Protein AF-A0A0F9F5F7-F1 (afdb_monomer_lite)

Sequence (313 aa):
MTELYKLFEKDSLSDLLALTNTAKRISGNKEILINFNQNSRIAFTDGSFIYLPRNTKDDIKSAQGLVAHESGHIGYGSFELSFTKLVKTISSKYKLPEFLVKKITNVVEDVRINMLNNIKFPGFYRNLRELTRKMLPELKLIMKKTGDILIYLNLFMEEYKEFQKKPRFRTKSMSDQDWRAIEVTKTFLLKTLTPASSIIAIDQLSKVLKKYYVKKSIGRPPPKPSNSSQREFRELLKEVYFDSDEIDFHSDKTELLWINDSKDNLEVNDDLDIIEDPFYFEESDYQKSQDLNGRSQEPLINHFEDFSDPKEI

Foldseek 3Di:
DVVVVVVPDPPLVVLQVVLLVLLCVLQVDNQEHEAADDPDPDWEDPLRYTYHHNVCSVVSLLSLLSSQLRSLCNRVNQDPPPVQVLLVVLCVVLVHASVVLSLLLCLLLSLLSLLVCCVPPVSSSVSNVVVVVVCVVVLLVVQQVAVPCSSLLSCCLNCPPVSVDQFAEDPDGQDPVLVVLSVVLSVQCSVPSHSVSSSVSSNSCSNSCSVQAAEDADDDDPPDPPPPPPVVVVVVVVVPDDDDDDDDDDDDDDDDDDDDDDPDDDDDDPCSRYGYGHYDYHPVRVVVVCVPPVDDDDPDDDPDDPPDDPDDD

Secondary structure (DSSP, 8-state):
--STTTT----HHHHHHHHHHHHHHHH--TT-EEEEESS-SS-EE-SSEEEEEGGGTT-HHHHHHHHHHHHHHHHH---TTTHHHHHHHHHHHHT--HHHHHHHHHHHHHHHHHHHHHHH-HHHHHHHHHHHHHHHHHHHHHHHHH--HHHHHHHHHTT-GGG-SPPEESS-B--HHHHHHHHHHHHHHHHH--HHHHHHHHHHHHHHHTTTPEEP--PPPPPPPPTTSHHHHHHHTTSS-----------------------------S-TTEEPPPEE--HHHHHHHHHHHSS----S-------------

Radius of gyration: 24.18 Å; chains: 1; bounding box: 73×53×60 Å

Organism: NCBI:txid412755

Structure (mmCIF, N/CA/C/O backbone):
data_AF-A0A0F9F5F7-F1
#
_entry.id   AF-A0A0F9F5F7-F1
#
loop_
_atom_site.group_PDB
_atom_site.id
_atom_site.type_symbol
_atom_site.label_atom_id
_atom_site.label_alt_id
_atom_site.label_comp_id
_atom_site.label_asym_id
_atom_site.label_entity_id
_atom_site.label_seq_id
_atom_site.pdbx_PDB_ins_code
_atom_site.Cartn_x
_atom_site.Cartn_y
_atom_site.Cartn_z
_atom_site.occupancy
_atom_site.B_iso_or_equiv
_atom_site.auth_seq_id
_atom_site.auth_comp_id
_atom_site.auth_asym_id
_atom_site.auth_atom_id
_atom_site.pdbx_PDB_model_num
ATOM 1 N N . MET A 1 1 ? 20.488 23.828 -33.451 1.00 43.12 1 MET A N 1
ATOM 2 C CA . MET A 1 1 ? 20.542 23.038 -32.194 1.00 43.12 1 MET A CA 1
ATOM 3 C C . MET A 1 1 ? 19.152 22.639 -31.677 1.00 43.12 1 MET A C 1
ATOM 5 O O . MET A 1 1 ? 19.039 21.642 -30.984 1.00 43.12 1 MET A O 1
ATOM 9 N N . THR A 1 2 ? 18.089 23.361 -32.044 1.00 50.41 2 THR A N 1
ATOM 10 C CA . THR A 1 2 ? 16.686 23.105 -31.657 1.00 50.41 2 THR A CA 1
ATOM 11 C C . THR A 1 2 ? 15.975 22.008 -32.466 1.00 50.41 2 THR A C 1
ATOM 13 O O . THR A 1 2 ? 14.973 21.477 -32.002 1.00 50.41 2 THR A O 1
ATOM 16 N N . GLU A 1 3 ? 16.484 21.623 -33.642 1.00 46.31 3 GLU A N 1
ATOM 17 C CA . GLU A 1 3 ? 15.863 20.584 -34.490 1.00 46.31 3 GLU A CA 1
ATOM 18 C C . GLU A 1 3 ? 16.208 19.145 -34.072 1.00 46.31 3 GLU A C 1
ATOM 20 O O . GLU A 1 3 ? 15.387 18.251 -34.241 1.00 46.31 3 GLU A O 1
ATOM 25 N N . LEU A 1 4 ? 17.355 18.918 -33.419 1.00 46.56 4 LEU A N 1
ATOM 26 C CA . LEU A 1 4 ? 17.728 17.603 -32.869 1.00 46.56 4 LEU A CA 1
ATOM 27 C C . LEU A 1 4 ? 16.799 17.147 -31.730 1.00 46.56 4 LEU A C 1
ATOM 29 O O . LEU A 1 4 ? 16.565 15.955 -31.572 1.00 46.56 4 LEU A O 1
ATOM 33 N N . TYR A 1 5 ? 16.216 18.085 -30.976 1.00 47.38 5 TYR A N 1
ATOM 34 C CA . TYR A 1 5 ? 15.225 17.785 -29.935 1.00 47.38 5 TYR A CA 1
ATOM 35 C C . TYR A 1 5 ? 13.837 17.455 -30.502 1.00 47.38 5 TYR A C 1
ATOM 37 O O . TYR A 1 5 ? 13.067 16.768 -29.839 1.00 47.38 5 TYR A O 1
ATOM 45 N N . LYS A 1 6 ? 13.522 17.900 -31.728 1.00 43.09 6 LYS A N 1
ATOM 46 C CA . LYS A 1 6 ? 12.267 17.554 -32.417 1.00 43.09 6 LYS A CA 1
ATOM 47 C C . LYS A 1 6 ? 12.280 16.147 -33.025 1.00 43.09 6 LYS A C 1
ATOM 49 O O . LYS A 1 6 ? 11.214 15.617 -33.287 1.00 43.09 6 LYS A O 1
ATOM 54 N N . LEU A 1 7 ? 13.454 15.534 -33.208 1.00 45.38 7 LEU A N 1
ATOM 55 C CA . LEU A 1 7 ? 13.584 14.126 -33.621 1.00 45.38 7 LEU A CA 1
ATOM 56 C C . LEU A 1 7 ? 13.210 13.136 -32.504 1.00 45.38 7 LEU A C 1
ATOM 58 O O . LEU A 1 7 ? 12.945 11.973 -32.784 1.00 45.38 7 LEU A O 1
ATOM 62 N N . PHE A 1 8 ? 13.167 13.596 -31.252 1.00 47.28 8 PHE A N 1
ATOM 63 C CA . PHE A 1 8 ? 12.680 12.847 -30.092 1.00 47.28 8 PHE A CA 1
ATOM 64 C C . PHE A 1 8 ? 11.164 13.048 -29.921 1.00 47.28 8 PHE A C 1
ATOM 66 O O . PHE A 1 8 ? 10.680 13.408 -28.845 1.00 47.28 8 PHE A O 1
ATOM 73 N N . GLU A 1 9 ? 10.385 12.854 -30.987 1.00 48.62 9 GLU A N 1
ATOM 74 C CA . GLU A 1 9 ? 8.952 12.630 -30.793 1.00 48.62 9 GLU A CA 1
ATOM 75 C C . GLU A 1 9 ? 8.790 11.398 -29.893 1.00 48.62 9 GLU A C 1
ATOM 77 O O . GLU A 1 9 ? 9.447 10.376 -30.101 1.00 48.62 9 GLU A O 1
ATOM 82 N N . LYS A 1 10 ? 7.974 11.522 -28.838 1.00 53.56 10 LYS A N 1
ATOM 83 C CA . LYS A 1 10 ? 7.664 10.409 -27.935 1.00 53.56 10 LYS A CA 1
ATOM 84 C C . LYS A 1 10 ? 7.011 9.303 -28.749 1.00 53.56 10 LYS A C 1
ATOM 86 O O . LYS A 1 10 ? 5.814 9.352 -29.030 1.00 53.56 10 LYS A O 1
ATOM 91 N N . ASP A 1 11 ? 7.799 8.308 -29.122 1.00 62.00 11 ASP A N 1
ATOM 92 C CA . ASP A 1 11 ? 7.264 7.104 -29.718 1.00 62.00 11 ASP A CA 1
ATOM 93 C C . ASP A 1 11 ? 6.541 6.308 -28.629 1.00 62.00 11 ASP A C 1
ATOM 95 O O . ASP A 1 11 ? 7.147 5.650 -27.780 1.00 62.00 11 ASP A O 1
ATOM 99 N N . SER A 1 12 ? 5.212 6.388 -28.665 1.00 66.75 12 SER A N 1
ATOM 100 C CA . SER A 1 12 ? 4.337 5.670 -27.741 1.00 66.75 12 SER A CA 1
ATOM 101 C C . SER A 1 12 ? 4.575 4.155 -27.734 1.00 66.75 12 SER A C 1
ATOM 103 O O . SER A 1 12 ? 4.288 3.508 -26.727 1.00 66.75 12 SER A O 1
ATOM 105 N N . LEU A 1 13 ? 5.124 3.587 -28.818 1.00 77.44 13 LEU A N 1
ATOM 106 C CA . LEU A 1 13 ? 5.497 2.178 -28.884 1.00 77.44 13 LEU A CA 1
ATOM 107 C C . LEU A 1 13 ? 6.781 1.906 -28.090 1.00 77.44 13 LEU A C 1
ATOM 109 O O . LEU A 1 13 ? 6.817 0.976 -27.286 1.00 77.44 13 LEU A O 1
ATOM 113 N N . SER A 1 14 ? 7.810 2.736 -28.268 1.00 81.44 14 SER A N 1
ATOM 114 C CA . SER A 1 14 ? 9.065 2.653 -27.512 1.00 81.44 14 SER A CA 1
ATOM 115 C C . SER A 1 14 ? 8.851 2.809 -26.001 1.00 81.44 14 SER A C 1
ATOM 117 O O . SER A 1 14 ? 9.390 2.022 -25.218 1.00 81.44 14 SER A O 1
ATOM 119 N N . ASP A 1 15 ? 8.008 3.757 -25.583 1.00 86.06 15 ASP A N 1
ATOM 120 C CA . ASP A 1 15 ? 7.641 3.946 -24.174 1.00 86.06 15 ASP A CA 1
ATOM 121 C C . ASP A 1 15 ? 6.873 2.735 -23.617 1.00 86.06 15 ASP A C 1
ATOM 123 O O . ASP A 1 15 ? 7.193 2.236 -22.534 1.00 86.06 15 ASP A O 1
ATOM 127 N N . LEU A 1 16 ? 5.912 2.190 -24.372 1.00 88.56 16 LEU A N 1
ATOM 128 C CA . LEU A 1 16 ? 5.176 0.984 -23.980 1.00 88.56 16 LEU A CA 1
ATOM 129 C C . LEU A 1 16 ? 6.098 -0.238 -23.841 1.00 88.56 16 LEU A C 1
ATOM 131 O O . LEU A 1 16 ? 5.961 -1.012 -22.889 1.00 88.56 16 LEU A O 1
ATOM 135 N N . LEU A 1 17 ? 7.065 -0.405 -24.747 1.00 89.19 17 LEU A N 1
ATOM 136 C CA . LEU A 1 17 ? 8.071 -1.468 -24.668 1.00 89.19 17 LEU A CA 1
ATOM 137 C C . LEU A 1 17 ? 8.976 -1.295 -23.444 1.00 89.19 17 LEU A C 1
ATOM 139 O O . LEU A 1 17 ? 9.253 -2.269 -22.741 1.00 89.19 17 LEU A O 1
ATOM 143 N N . ALA A 1 18 ? 9.408 -0.068 -23.144 1.00 91.50 18 ALA A N 1
ATOM 144 C CA . ALA A 1 18 ? 10.217 0.227 -21.964 1.00 91.50 18 ALA A CA 1
ATOM 145 C C . ALA A 1 18 ? 9.464 -0.071 -20.658 1.00 91.50 18 ALA A C 1
ATOM 147 O O . ALA A 1 18 ? 10.021 -0.689 -19.742 1.00 91.50 18 ALA A O 1
ATOM 148 N N . LEU A 1 19 ? 8.189 0.316 -20.581 1.00 94.44 19 LEU A N 1
ATOM 149 C CA . LEU A 1 19 ? 7.315 -0.018 -19.459 1.00 94.44 19 LEU A CA 1
ATOM 150 C C . LEU A 1 19 ? 7.135 -1.537 -19.332 1.00 94.44 19 LEU A C 1
ATOM 152 O O . LEU A 1 19 ? 7.318 -2.088 -18.250 1.00 94.44 19 LEU A O 1
ATOM 156 N N . THR A 1 20 ? 6.872 -2.233 -20.438 1.00 93.56 20 THR A N 1
ATOM 157 C CA . THR A 1 20 ? 6.667 -3.690 -20.451 1.00 93.56 20 THR A CA 1
ATOM 158 C C . THR A 1 20 ? 7.923 -4.431 -19.987 1.00 93.56 20 THR A C 1
ATOM 160 O O . THR A 1 20 ? 7.854 -5.330 -19.152 1.00 93.56 20 THR A O 1
ATOM 163 N N . ASN A 1 21 ? 9.102 -4.020 -20.456 1.00 93.75 21 ASN A N 1
ATOM 164 C CA . ASN A 1 21 ? 10.374 -4.598 -20.021 1.00 93.75 21 ASN A CA 1
ATOM 165 C C . ASN A 1 21 ? 10.654 -4.334 -18.536 1.00 93.75 21 ASN A C 1
ATOM 167 O O . ASN A 1 21 ? 11.188 -5.201 -17.841 1.00 93.75 21 ASN A O 1
ATOM 171 N N . THR A 1 22 ? 10.263 -3.159 -18.038 1.00 94.88 22 THR A N 1
ATOM 172 C CA . THR A 1 22 ? 10.329 -2.832 -16.609 1.00 94.88 22 THR A CA 1
ATOM 173 C C . THR A 1 22 ? 9.436 -3.778 -15.810 1.00 94.88 22 THR A C 1
ATOM 175 O O . THR A 1 22 ? 9.903 -4.372 -14.837 1.00 94.88 22 THR A O 1
ATOM 178 N N . ALA A 1 23 ? 8.202 -3.998 -16.270 1.00 95.56 23 ALA A N 1
ATOM 179 C CA . ALA A 1 23 ? 7.255 -4.882 -15.606 1.00 95.56 23 ALA A CA 1
ATOM 180 C C . ALA A 1 23 ? 7.771 -6.319 -15.500 1.00 95.56 23 ALA A C 1
ATOM 182 O O . ALA A 1 23 ? 7.819 -6.898 -14.413 1.00 95.56 23 ALA A O 1
ATOM 183 N N . LYS A 1 24 ? 8.262 -6.864 -16.618 1.00 95.44 24 LYS A N 1
ATOM 184 C CA . LYS A 1 24 ? 8.838 -8.214 -16.691 1.00 95.44 24 LYS A CA 1
ATOM 185 C C . LYS A 1 24 ? 10.044 -8.382 -15.773 1.00 95.44 24 LYS A C 1
ATOM 187 O O . LYS A 1 24 ? 10.200 -9.413 -15.126 1.00 95.44 24 LYS A O 1
ATOM 192 N N . ARG A 1 25 ? 10.903 -7.361 -15.689 1.00 94.94 25 ARG A N 1
ATOM 193 C CA . ARG A 1 25 ? 12.101 -7.395 -14.841 1.00 94.94 25 ARG A CA 1
ATOM 194 C C . ARG A 1 25 ? 11.767 -7.403 -13.350 1.00 94.94 25 ARG A C 1
ATOM 196 O O . ARG A 1 25 ? 12.451 -8.088 -12.597 1.00 94.94 25 ARG A O 1
ATOM 203 N N . ILE A 1 26 ? 10.787 -6.608 -12.924 1.00 95.12 26 ILE A N 1
ATOM 204 C CA . ILE A 1 26 ? 10.434 -6.464 -11.504 1.00 95.12 26 ILE A CA 1
ATOM 205 C C . ILE A 1 26 ? 9.620 -7.667 -11.024 1.00 95.12 26 ILE A C 1
ATOM 207 O O . ILE A 1 26 ? 9.916 -8.213 -9.966 1.00 95.12 26 ILE A O 1
ATOM 211 N N . SER A 1 27 ? 8.632 -8.084 -11.814 1.00 93.56 27 SER A N 1
ATOM 212 C CA . SER A 1 27 ? 7.734 -9.193 -11.472 1.00 93.56 27 SER A CA 1
ATOM 213 C C . SER A 1 27 ? 8.363 -10.579 -11.648 1.00 93.56 27 SER A C 1
ATOM 215 O O . SER A 1 27 ? 7.963 -11.527 -10.984 1.00 93.56 27 SER A O 1
ATOM 217 N N . GLY A 1 28 ? 9.307 -10.727 -12.585 1.00 92.75 28 GLY A N 1
ATOM 218 C CA . GLY A 1 28 ? 9.786 -12.029 -13.053 1.00 92.75 28 GLY A CA 1
ATOM 219 C C . GLY A 1 28 ? 8.841 -12.749 -14.030 1.00 92.75 28 GLY A C 1
ATOM 220 O O . GLY A 1 28 ? 9.224 -13.786 -14.572 1.00 92.75 28 GLY A O 1
ATOM 221 N N . ASN A 1 29 ? 7.649 -12.208 -14.312 1.00 90.69 29 ASN A N 1
ATOM 222 C CA . ASN A 1 29 ? 6.701 -12.778 -15.269 1.00 90.69 29 ASN A CA 1
ATOM 223 C C . ASN A 1 29 ? 6.976 -12.230 -16.683 1.00 90.69 29 ASN A C 1
ATOM 225 O O . ASN A 1 29 ? 6.933 -11.024 -16.921 1.00 90.69 29 ASN A O 1
ATOM 229 N N . LYS A 1 30 ? 7.262 -13.122 -17.640 1.00 90.38 30 LYS A N 1
ATOM 230 C CA . LYS A 1 30 ? 7.621 -12.769 -19.028 1.00 90.38 30 LYS A CA 1
ATOM 231 C C . LYS A 1 30 ? 6.426 -12.427 -19.916 1.00 90.38 30 LYS A C 1
ATOM 233 O O . LYS A 1 30 ? 6.637 -11.877 -21.002 1.00 90.38 30 LYS A O 1
ATOM 238 N N . GLU A 1 31 ? 5.217 -12.739 -19.472 1.00 90.81 31 GLU A N 1
ATOM 239 C CA . GLU A 1 31 ? 3.980 -12.618 -20.247 1.00 90.81 31 GLU A CA 1
ATOM 240 C C . GLU A 1 31 ? 3.160 -11.381 -19.869 1.00 90.81 31 GLU A C 1
ATOM 242 O O . GLU A 1 31 ? 2.122 -11.144 -20.472 1.00 90.81 31 GLU A O 1
ATOM 247 N N . ILE A 1 32 ? 3.651 -10.546 -18.942 1.00 89.69 32 ILE A N 1
ATOM 248 C CA . ILE A 1 32 ? 2.943 -9.324 -18.549 1.00 89.69 32 ILE A CA 1
ATOM 249 C C . ILE A 1 32 ? 2.759 -8.379 -19.731 1.00 89.69 32 ILE A C 1
ATOM 251 O O . ILE A 1 32 ? 3.706 -8.083 -20.475 1.00 89.69 32 ILE A O 1
ATOM 255 N N . LEU A 1 33 ? 1.546 -7.839 -19.809 1.00 89.56 33 LEU A N 1
ATOM 256 C CA . LEU A 1 33 ? 1.139 -6.792 -20.731 1.00 89.56 33 LEU A CA 1
ATOM 257 C C . LEU A 1 33 ? 0.715 -5.527 -19.976 1.00 89.56 33 LEU A C 1
ATOM 259 O O . LEU A 1 33 ? 0.339 -5.566 -18.807 1.00 89.56 33 LEU A O 1
ATOM 263 N N . ILE A 1 34 ? 0.782 -4.382 -20.657 1.00 90.69 34 ILE A N 1
ATOM 264 C CA . ILE A 1 34 ? 0.404 -3.080 -20.098 1.00 90.69 34 ILE A CA 1
ATOM 265 C C . ILE A 1 34 ? -0.748 -2.504 -20.902 1.00 90.69 34 ILE A C 1
ATOM 267 O O . ILE A 1 34 ? -0.684 -2.436 -22.130 1.00 90.69 34 ILE A O 1
ATOM 271 N N . ASN A 1 35 ? -1.783 -2.052 -20.199 1.00 88.88 35 ASN A N 1
ATOM 272 C CA . ASN A 1 35 ? -2.963 -1.453 -20.798 1.00 88.88 35 ASN A CA 1
ATOM 273 C C . ASN A 1 35 ? -3.252 -0.081 -20.177 1.00 88.88 35 ASN A C 1
ATOM 275 O O . ASN A 1 35 ? -3.320 0.062 -18.961 1.00 88.88 35 ASN A O 1
ATOM 279 N N . PHE A 1 36 ? -3.464 0.937 -21.009 1.00 85.62 36 PHE A N 1
ATOM 280 C CA . PHE A 1 36 ? -3.925 2.246 -20.551 1.00 85.62 36 PHE A CA 1
ATOM 281 C C . PHE A 1 36 ? -5.455 2.287 -20.573 1.00 85.62 36 PHE A C 1
ATOM 283 O O . PHE A 1 36 ? -6.069 2.460 -21.628 1.00 85.62 36 PHE A O 1
ATOM 290 N N . ASN A 1 37 ? -6.077 2.153 -19.402 1.00 79.06 37 ASN A N 1
ATOM 291 C CA . ASN A 1 37 ? -7.529 2.119 -19.268 1.00 79.06 37 ASN A CA 1
ATOM 292 C C . ASN A 1 37 ? -8.110 3.547 -19.257 1.00 79.06 37 ASN A C 1
ATOM 294 O O . ASN A 1 37 ? -7.680 4.409 -18.488 1.00 79.06 37 ASN A O 1
ATOM 298 N N . GLN A 1 38 ? -9.102 3.807 -20.117 1.00 61.41 38 GLN A N 1
ATOM 299 C CA . GLN A 1 38 ? -9.750 5.121 -20.233 1.00 61.41 38 GLN A CA 1
ATOM 300 C C . GLN A 1 38 ? -10.707 5.429 -19.076 1.00 61.41 38 GLN A C 1
ATOM 302 O O . GLN A 1 38 ? -10.939 6.599 -18.782 1.00 61.41 38 GLN A O 1
ATOM 307 N N . ASN A 1 39 ? -11.238 4.394 -18.424 1.00 67.19 39 ASN A N 1
ATOM 308 C CA . ASN A 1 39 ? -12.279 4.521 -17.405 1.00 67.19 39 ASN A CA 1
ATOM 309 C C . ASN A 1 39 ? -11.724 4.454 -15.978 1.00 67.19 39 ASN A C 1
ATOM 311 O O . ASN A 1 39 ? -12.451 4.724 -15.027 1.00 67.19 39 ASN A O 1
ATOM 315 N N . SER A 1 40 ? -10.440 4.119 -15.822 1.00 66.44 40 SER A N 1
ATOM 316 C CA . SER A 1 40 ? -9.801 3.997 -14.516 1.00 66.44 40 SER A CA 1
ATOM 317 C C . SER A 1 40 ? -8.954 5.222 -14.190 1.00 66.44 40 SER A C 1
ATOM 319 O O . SER A 1 40 ? -8.105 5.645 -14.977 1.00 66.44 40 SER A O 1
ATOM 321 N N . ARG A 1 41 ? -9.152 5.768 -12.987 1.00 71.44 41 ARG A N 1
ATOM 322 C CA . ARG A 1 41 ? -8.240 6.752 -12.378 1.00 71.44 41 ARG A CA 1
ATOM 323 C C . ARG A 1 41 ? -7.118 6.093 -11.579 1.00 71.44 41 ARG A C 1
ATOM 325 O O . ARG A 1 41 ? -6.241 6.789 -11.080 1.00 71.44 41 ARG A O 1
ATOM 332 N N . ILE A 1 42 ? -7.159 4.770 -11.467 1.00 76.56 42 ILE A N 1
ATOM 333 C CA . ILE A 1 42 ? -6.303 3.978 -10.599 1.00 76.56 42 ILE A CA 1
ATOM 334 C C . ILE A 1 42 ? -5.450 2.993 -11.399 1.00 76.56 42 ILE A C 1
ATOM 336 O O . ILE A 1 42 ? -5.900 2.457 -12.417 1.00 76.56 42 ILE A O 1
ATOM 340 N N . ALA A 1 43 ? -4.216 2.777 -10.944 1.00 85.38 43 ALA A N 1
ATOM 341 C CA . ALA A 1 43 ? -3.413 1.646 -11.387 1.00 85.38 43 ALA A CA 1
ATOM 342 C C . ALA A 1 43 ? -3.793 0.392 -10.589 1.00 85.38 43 ALA A C 1
ATOM 344 O O . ALA A 1 43 ? -4.176 0.511 -9.421 1.00 85.38 43 ALA A O 1
ATOM 345 N N . PHE A 1 44 ? -3.761 -0.762 -11.254 1.00 86.88 44 PHE A N 1
ATOM 346 C CA . PHE A 1 44 ? -3.957 -2.077 -10.643 1.00 86.88 44 PHE A CA 1
ATOM 347 C C . PHE A 1 44 ? -3.409 -3.183 -11.557 1.00 86.88 44 PHE A C 1
ATOM 349 O O . PHE A 1 44 ? -3.100 -2.941 -12.731 1.00 86.88 44 PHE A O 1
ATOM 356 N N . THR A 1 45 ? -3.337 -4.405 -11.036 1.00 87.25 45 THR A N 1
ATOM 357 C CA . THR A 1 45 ? -2.920 -5.607 -11.767 1.00 87.25 45 THR A CA 1
ATOM 358 C C . THR A 1 45 ? -3.881 -6.772 -11.537 1.00 87.25 45 THR A C 1
ATOM 360 O O . THR A 1 45 ? -4.460 -6.887 -10.462 1.00 87.25 45 THR A O 1
ATOM 363 N N . ASP A 1 46 ? -4.037 -7.637 -12.543 1.00 83.62 46 ASP A N 1
ATOM 364 C CA . ASP A 1 46 ? -4.715 -8.944 -12.433 1.00 83.62 46 ASP A CA 1
ATOM 365 C C . ASP A 1 46 ? -3.728 -10.134 -12.478 1.00 83.62 46 ASP A C 1
ATOM 367 O O . ASP A 1 46 ? -4.125 -11.291 -12.607 1.00 83.62 46 ASP A O 1
ATOM 371 N N . GLY A 1 47 ? -2.422 -9.850 -12.423 1.00 82.56 47 GLY A N 1
ATOM 372 C CA . GLY A 1 47 ? -1.340 -10.835 -12.532 1.00 82.56 47 GLY A CA 1
ATOM 373 C C . GLY A 1 47 ? -0.815 -11.036 -13.959 1.00 82.56 47 GLY A C 1
ATOM 374 O O . GLY A 1 47 ? 0.365 -11.354 -14.140 1.00 82.56 47 GLY A O 1
ATOM 375 N N . SER A 1 48 ? -1.650 -10.789 -14.973 1.00 85.44 48 SER A N 1
ATOM 376 C CA . SER A 1 48 ? -1.298 -10.894 -16.400 1.00 85.44 48 SER A CA 1
ATOM 377 C C . SER A 1 48 ? -1.187 -9.523 -17.072 1.00 85.44 48 SER A C 1
ATOM 379 O O . SER A 1 48 ? -0.333 -9.302 -17.932 1.00 85.44 48 SER A O 1
ATOM 381 N N . PHE A 1 49 ? -2.017 -8.577 -16.649 1.00 87.25 49 PHE A N 1
ATOM 382 C CA . PHE A 1 49 ? -2.066 -7.211 -17.137 1.00 87.25 49 PHE A CA 1
ATOM 383 C C . PHE A 1 49 ? -1.823 -6.223 -16.005 1.00 87.25 49 PHE A C 1
ATOM 385 O O . PHE A 1 49 ? -2.354 -6.361 -14.906 1.00 87.25 49 PHE A O 1
ATOM 392 N N . ILE A 1 50 ? -1.074 -5.168 -16.322 1.00 90.81 50 ILE A N 1
ATOM 393 C CA . ILE A 1 50 ? -0.999 -3.951 -15.516 1.00 90.81 50 ILE A CA 1
ATOM 394 C C . ILE A 1 50 ? -1.828 -2.878 -16.211 1.00 90.81 50 ILE A C 1
ATOM 396 O O . ILE A 1 50 ? -1.532 -2.474 -17.341 1.00 90.81 50 ILE A O 1
ATOM 400 N N . TYR A 1 51 ? -2.851 -2.395 -15.518 1.00 89.75 51 TYR A N 1
ATOM 401 C CA . TYR A 1 51 ? -3.728 -1.340 -15.998 1.00 89.75 51 TYR A CA 1
ATOM 402 C C . TYR A 1 51 ? -3.260 -0.002 -15.438 1.00 89.75 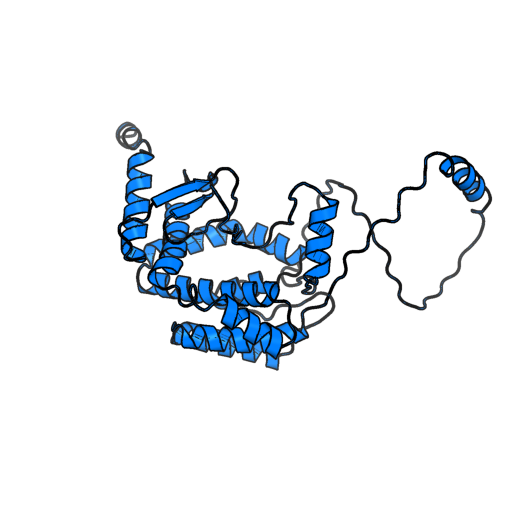51 TYR A C 1
ATOM 404 O O . TYR A 1 51 ? -3.121 0.162 -14.230 1.00 89.75 51 TYR A O 1
ATOM 412 N N . LEU A 1 52 ? -3.023 0.969 -16.318 1.00 88.94 52 LEU A N 1
ATOM 413 C CA . LEU A 1 52 ? -2.587 2.316 -15.967 1.00 88.94 52 LEU A CA 1
ATOM 414 C C . LEU A 1 52 ? -3.663 3.349 -16.323 1.00 88.94 52 LEU A C 1
ATOM 416 O O . LEU A 1 52 ? -4.330 3.211 -17.354 1.00 88.94 52 LEU A O 1
ATOM 420 N N . PRO A 1 53 ? -3.800 4.432 -15.541 1.00 86.44 53 PRO A N 1
ATOM 421 C CA . PRO A 1 53 ? -4.672 5.544 -15.895 1.00 86.44 53 PRO A CA 1
ATOM 422 C C . PRO A 1 53 ? -4.245 6.209 -17.208 1.00 86.44 53 PRO A C 1
ATOM 424 O O . PRO A 1 53 ? -3.062 6.493 -17.418 1.00 86.44 53 PRO A O 1
ATOM 427 N N . ARG A 1 54 ? -5.201 6.529 -18.088 1.00 83.75 54 ARG A N 1
ATOM 428 C CA . ARG A 1 54 ? -4.913 7.145 -19.401 1.00 83.75 54 ARG A CA 1
ATOM 429 C C . ARG A 1 54 ? -4.077 8.426 -19.317 1.00 83.75 54 ARG A C 1
ATOM 431 O O . ARG A 1 54 ? -3.237 8.657 -20.181 1.00 83.75 54 ARG A O 1
ATOM 438 N N . ASN A 1 55 ? -4.288 9.248 -18.292 1.00 82.50 55 ASN A N 1
ATOM 439 C CA . ASN A 1 55 ? -3.551 10.500 -18.082 1.00 82.50 55 ASN A CA 1
ATOM 440 C C . ASN A 1 55 ? -2.050 10.290 -17.798 1.00 82.50 55 ASN A C 1
ATOM 442 O O . ASN A 1 55 ? -1.287 11.248 -17.874 1.00 82.50 55 ASN A O 1
ATOM 446 N N . THR A 1 56 ? -1.613 9.061 -17.509 1.00 85.12 56 THR A N 1
ATOM 447 C CA . THR A 1 56 ? -0.190 8.726 -17.328 1.00 85.12 56 THR A CA 1
ATOM 448 C C . THR A 1 56 ? 0.512 8.313 -18.615 1.00 85.12 56 THR A C 1
ATOM 450 O O . THR A 1 56 ? 1.734 8.202 -18.620 1.00 85.12 56 THR A O 1
ATOM 453 N N . LYS A 1 57 ? -0.226 8.144 -19.722 1.00 84.75 57 LYS A N 1
ATOM 454 C CA . LYS A 1 57 ? 0.335 7.712 -21.010 1.00 84.75 57 LYS A CA 1
ATOM 455 C C . LYS A 1 57 ? 1.447 8.637 -21.506 1.00 84.75 57 LYS A C 1
ATOM 457 O O . LYS A 1 57 ? 2.461 8.161 -22.000 1.00 84.75 57 LYS A O 1
ATOM 462 N N . ASP A 1 58 ? 1.276 9.941 -21.311 1.00 84.94 58 ASP A N 1
ATOM 463 C CA . ASP A 1 58 ? 2.249 10.946 -21.740 1.00 84.94 58 ASP A CA 1
ATOM 464 C C . ASP A 1 58 ? 3.248 11.323 -20.628 1.00 84.94 58 ASP A C 1
ATOM 466 O O . ASP A 1 58 ? 4.171 12.102 -20.869 1.00 84.94 58 ASP A O 1
ATOM 470 N N . ASP A 1 59 ? 3.119 10.767 -19.419 1.00 88.94 59 ASP A N 1
ATOM 471 C CA . ASP A 1 59 ? 4.052 10.956 -18.302 1.00 88.94 59 ASP A CA 1
ATOM 472 C C . ASP A 1 59 ? 4.754 9.633 -17.972 1.00 88.94 59 ASP A C 1
ATOM 474 O O . ASP A 1 59 ? 4.432 8.944 -17.001 1.00 88.94 59 ASP A O 1
ATOM 478 N N . ILE A 1 60 ? 5.756 9.300 -18.793 1.00 89.31 60 ILE A N 1
ATOM 479 C CA . ILE A 1 60 ? 6.513 8.048 -18.696 1.00 89.31 60 ILE A CA 1
ATOM 480 C C . ILE A 1 60 ? 7.104 7.809 -17.303 1.00 89.31 60 ILE A C 1
ATOM 482 O O . ILE A 1 60 ? 7.175 6.668 -16.859 1.00 89.31 60 ILE A O 1
ATOM 486 N N . LYS A 1 61 ? 7.498 8.862 -16.573 1.00 92.50 61 LYS A N 1
ATOM 487 C CA . LYS A 1 61 ? 8.045 8.710 -15.219 1.00 92.50 61 LYS A CA 1
ATOM 488 C C . LYS A 1 61 ? 6.967 8.223 -14.263 1.00 92.50 61 LYS A C 1
ATOM 490 O O . LYS A 1 61 ? 7.183 7.235 -13.564 1.00 92.50 61 LYS A O 1
ATOM 495 N N . SER A 1 62 ? 5.809 8.879 -14.265 1.00 92.25 62 SER A N 1
ATOM 496 C CA . SER A 1 62 ? 4.662 8.469 -13.452 1.00 92.25 62 SER A CA 1
ATOM 497 C C . SER A 1 62 ? 4.208 7.053 -13.818 1.00 92.25 62 SER A C 1
ATOM 499 O O . SER A 1 62 ? 4.046 6.221 -12.928 1.00 92.25 62 SER A O 1
ATOM 501 N N . ALA A 1 63 ? 4.119 6.738 -15.116 1.00 93.50 63 ALA A N 1
ATOM 502 C CA . ALA A 1 63 ? 3.806 5.391 -15.590 1.00 93.50 63 ALA A CA 1
ATOM 503 C C . ALA A 1 63 ? 4.836 4.351 -15.116 1.00 93.50 63 ALA A C 1
ATOM 505 O O . ALA A 1 63 ? 4.452 3.298 -14.626 1.00 93.50 63 ALA A O 1
ATOM 506 N N . GLN A 1 64 ? 6.139 4.647 -15.177 1.00 95.25 64 GLN A N 1
ATOM 507 C CA . GLN A 1 64 ? 7.191 3.764 -14.658 1.00 95.25 64 GLN A CA 1
ATOM 508 C C . GLN A 1 64 ? 7.070 3.531 -13.148 1.00 95.25 64 GLN A C 1
ATOM 510 O O . GLN A 1 64 ? 7.307 2.417 -12.686 1.00 95.25 64 GLN A O 1
ATOM 515 N N . GLY A 1 65 ? 6.717 4.568 -12.382 1.00 95.25 65 GLY A N 1
ATOM 516 C CA . GLY A 1 65 ? 6.476 4.451 -10.944 1.00 95.25 65 GLY A CA 1
ATOM 517 C C . GLY A 1 65 ? 5.315 3.505 -10.634 1.00 95.25 65 GLY A C 1
ATOM 518 O O . GLY A 1 65 ? 5.471 2.595 -9.823 1.00 95.25 65 GLY A O 1
ATOM 519 N N . LEU A 1 66 ? 4.190 3.677 -11.335 1.00 95.44 66 LEU A N 1
ATOM 520 C CA . LEU A 1 66 ? 3.010 2.819 -11.201 1.00 95.44 66 LEU A CA 1
ATOM 521 C C . LEU A 1 66 ? 3.295 1.385 -11.660 1.00 95.44 66 LEU A C 1
ATOM 523 O O . LEU A 1 66 ? 3.039 0.445 -10.923 1.00 95.44 66 LEU A O 1
ATOM 527 N N . VAL A 1 67 ? 3.921 1.201 -12.825 1.00 96.19 67 VAL A N 1
ATOM 528 C CA . VAL A 1 67 ? 4.306 -0.130 -13.318 1.00 96.19 67 VAL A CA 1
ATOM 529 C C . VAL A 1 67 ? 5.215 -0.840 -12.329 1.00 96.19 67 VAL A C 1
ATOM 531 O O . VAL A 1 67 ? 5.032 -2.030 -12.095 1.00 96.19 67 VAL A O 1
ATOM 534 N N . ALA A 1 68 ? 6.182 -0.144 -11.729 1.00 96.38 68 ALA A N 1
ATOM 535 C CA . ALA A 1 68 ? 7.054 -0.756 -10.736 1.00 96.38 68 ALA A CA 1
ATOM 536 C C . ALA A 1 68 ? 6.297 -1.198 -9.479 1.00 96.38 68 ALA A C 1
ATOM 538 O O . ALA A 1 68 ? 6.583 -2.277 -8.959 1.00 96.38 68 ALA A O 1
ATOM 539 N N . HIS A 1 69 ? 5.337 -0.396 -9.016 1.00 95.62 69 HIS A N 1
ATOM 540 C CA . HIS A 1 69 ? 4.455 -0.750 -7.907 1.00 95.62 69 HIS A CA 1
ATOM 541 C C . HIS A 1 69 ? 3.635 -2.009 -8.223 1.00 95.62 69 HIS A C 1
ATOM 543 O O . HIS A 1 69 ? 3.799 -3.023 -7.548 1.00 95.62 69 HIS A O 1
ATOM 549 N N . GLU A 1 70 ? 2.859 -1.991 -9.309 1.00 93.75 70 GLU A N 1
ATOM 550 C CA . GLU A 1 70 ? 1.990 -3.109 -9.704 1.00 93.75 70 GLU A CA 1
ATOM 551 C C . GLU A 1 70 ? 2.783 -4.384 -10.023 1.00 93.75 70 GLU A C 1
ATOM 553 O O . GLU A 1 70 ? 2.412 -5.490 -9.642 1.00 93.75 70 GLU A O 1
ATOM 558 N N . SER A 1 71 ? 3.954 -4.251 -10.647 1.00 95.12 71 SER A N 1
ATOM 559 C CA . SER A 1 71 ? 4.842 -5.398 -10.888 1.00 95.12 71 SER A CA 1
ATOM 560 C C . SER A 1 71 ? 5.408 -5.981 -9.597 1.00 95.12 71 SER A C 1
ATOM 562 O O . SER A 1 71 ? 5.745 -7.163 -9.549 1.00 95.12 71 SER A O 1
ATOM 564 N N . GLY A 1 72 ? 5.546 -5.154 -8.559 1.00 93.88 72 GLY A N 1
ATOM 565 C CA . GLY A 1 72 ? 5.935 -5.589 -7.227 1.00 93.88 72 GLY A CA 1
ATOM 566 C C . GLY A 1 72 ? 4.851 -6.430 -6.555 1.00 93.88 72 GLY A C 1
ATOM 567 O O . GLY A 1 72 ? 5.201 -7.404 -5.892 1.00 93.88 72 GLY A O 1
ATOM 568 N N . HIS A 1 73 ? 3.568 -6.127 -6.785 1.00 91.06 73 HIS A N 1
ATOM 569 C CA . HIS A 1 73 ? 2.457 -6.996 -6.369 1.00 91.06 73 HIS A CA 1
ATOM 570 C C . HIS A 1 73 ? 2.557 -8.367 -7.038 1.00 91.06 73 HIS A C 1
ATOM 572 O O . HIS A 1 73 ? 2.516 -9.375 -6.350 1.00 91.06 73 HIS A O 1
ATOM 578 N N . ILE A 1 74 ? 2.850 -8.428 -8.337 1.00 90.62 74 ILE A N 1
ATOM 579 C CA . ILE A 1 74 ? 3.005 -9.714 -9.042 1.00 90.62 74 ILE A CA 1
ATOM 580 C C . ILE A 1 74 ? 4.239 -10.492 -8.549 1.00 90.62 74 ILE A C 1
ATOM 582 O O . ILE A 1 74 ? 4.181 -11.692 -8.303 1.00 90.62 74 ILE A O 1
ATOM 586 N N . GLY A 1 75 ? 5.392 -9.824 -8.429 1.00 89.31 75 GLY A N 1
ATOM 587 C CA . GLY A 1 75 ? 6.666 -10.500 -8.148 1.00 89.31 75 GLY A CA 1
ATOM 588 C C . GLY A 1 75 ? 6.932 -10.789 -6.673 1.00 89.31 75 GLY A C 1
ATOM 589 O O . GLY A 1 75 ? 7.684 -11.708 -6.343 1.00 89.31 75 GLY A O 1
ATOM 590 N N . TYR A 1 76 ? 6.372 -9.980 -5.773 1.00 87.62 76 TYR A N 1
ATOM 591 C CA . TYR A 1 76 ? 6.603 -10.071 -4.330 1.00 87.62 76 TYR A CA 1
ATOM 592 C C . TYR A 1 76 ? 5.325 -10.272 -3.528 1.00 87.62 76 TYR A C 1
ATOM 594 O O . TYR A 1 76 ? 5.438 -10.459 -2.311 1.00 87.62 76 TYR A O 1
ATOM 602 N N . GLY A 1 77 ? 4.151 -10.176 -4.156 1.00 80.12 77 GLY A N 1
ATOM 603 C CA . GLY A 1 77 ? 2.850 -10.268 -3.507 1.00 80.12 77 GLY A CA 1
ATOM 604 C C . GLY A 1 77 ? 2.731 -11.550 -2.710 1.00 80.12 77 GLY A C 1
ATOM 605 O O . GLY A 1 77 ? 3.028 -12.647 -3.177 1.00 80.12 77 GLY A O 1
ATOM 606 N N . SER A 1 78 ? 2.356 -11.393 -1.448 1.00 68.88 78 SER A N 1
ATOM 607 C CA . SER A 1 78 ? 2.426 -12.494 -0.487 1.00 68.88 78 SER A CA 1
ATOM 608 C C . SER A 1 78 ? 1.114 -13.247 -0.320 1.00 68.88 78 SER A C 1
ATOM 610 O O . SER A 1 78 ? 1.086 -14.297 0.325 1.00 68.88 78 SER A O 1
ATOM 612 N N . PHE A 1 79 ? 0.014 -12.689 -0.826 1.00 62.22 79 PHE A N 1
ATOM 613 C CA . PHE A 1 79 ? -1.302 -13.030 -0.308 1.00 62.22 79 PHE A CA 1
ATOM 614 C C . PHE A 1 79 ? -2.308 -13.517 -1.334 1.00 62.22 79 PHE A C 1
ATOM 616 O O . PHE A 1 79 ? -3.310 -14.042 -0.8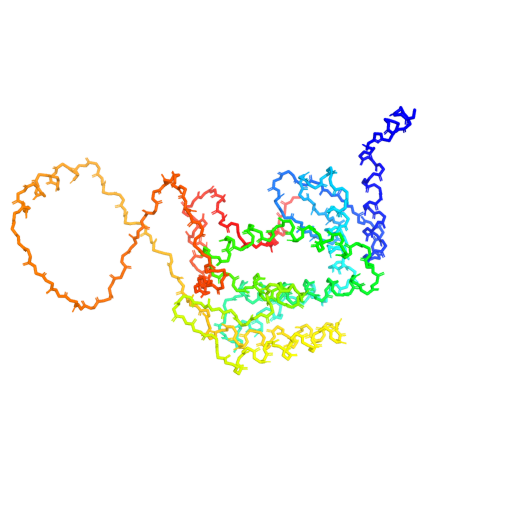80 1.00 62.22 79 PHE A O 1
ATOM 623 N N . GLU A 1 80 ? -2.079 -13.461 -2.645 1.00 61.78 80 GLU A N 1
ATOM 624 C CA . GLU A 1 80 ? -3.123 -13.775 -3.644 1.00 61.78 80 GLU A CA 1
ATOM 625 C C . GLU A 1 80 ? -3.880 -15.095 -3.370 1.00 61.78 80 GLU A C 1
ATOM 627 O O . GLU A 1 80 ? -5.105 -15.136 -3.424 1.00 61.78 80 GLU A O 1
ATOM 632 N N . LEU A 1 81 ? -3.188 -16.153 -2.925 1.00 57.59 81 LEU A N 1
ATOM 633 C CA . LEU A 1 81 ? -3.811 -17.454 -2.630 1.00 57.59 81 LEU A CA 1
ATOM 634 C C . LEU A 1 81 ? -4.468 -17.571 -1.239 1.00 57.59 81 LEU A C 1
ATOM 636 O O . LEU A 1 81 ? -5.204 -18.518 -0.976 1.00 57.59 81 LEU A O 1
ATOM 640 N N . SER A 1 82 ? -4.178 -16.669 -0.299 1.00 70.50 82 SER A N 1
ATOM 641 C CA . SER A 1 82 ? -4.663 -16.736 1.097 1.00 70.50 82 SER A CA 1
ATOM 642 C C . SER A 1 82 ? -5.255 -15.425 1.619 1.00 70.50 82 SER A C 1
ATOM 644 O O . SER A 1 82 ? -5.617 -15.341 2.795 1.00 70.50 82 SER A O 1
ATOM 646 N N . PHE A 1 83 ? -5.398 -14.422 0.755 1.00 80.06 83 PHE A N 1
ATOM 647 C CA . PHE A 1 83 ? -5.834 -13.068 1.077 1.00 80.06 83 PHE A CA 1
ATOM 648 C C . PHE A 1 83 ? -7.215 -13.083 1.725 1.00 80.06 83 PHE A C 1
ATOM 650 O O . PHE A 1 83 ? -7.391 -12.613 2.848 1.00 80.06 83 PHE A O 1
ATOM 657 N N . THR A 1 84 ? -8.171 -13.753 1.080 1.00 84.44 84 THR A N 1
ATOM 658 C CA . THR A 1 84 ? -9.544 -13.907 1.574 1.00 84.44 84 THR A CA 1
ATOM 659 C C . THR A 1 84 ? -9.589 -14.578 2.944 1.00 84.44 84 THR A C 1
ATOM 661 O O . THR A 1 84 ? -10.368 -14.186 3.810 1.00 84.44 84 THR A O 1
ATOM 664 N N . LYS A 1 85 ? -8.728 -15.576 3.185 1.00 89.44 85 LYS A N 1
ATOM 665 C CA . LYS A 1 85 ? -8.665 -16.264 4.480 1.00 89.44 85 LYS A CA 1
ATOM 666 C C . LYS A 1 85 ? -8.100 -15.351 5.567 1.00 89.44 85 LYS A C 1
ATOM 668 O O . LYS A 1 85 ? -8.673 -15.295 6.651 1.00 89.44 85 LYS A O 1
ATOM 673 N N . LEU A 1 86 ? -7.022 -14.619 5.276 1.00 90.06 86 LEU A N 1
ATOM 674 C CA . LEU A 1 86 ? -6.436 -13.645 6.199 1.00 90.06 86 LEU A CA 1
ATOM 675 C C . LEU A 1 86 ? -7.460 -12.571 6.586 1.00 90.06 86 LEU A C 1
ATOM 677 O O . LEU A 1 86 ? -7.676 -12.341 7.777 1.00 90.06 86 LEU A O 1
ATOM 681 N N . VAL A 1 87 ? -8.127 -11.976 5.593 1.00 91.75 87 VAL A N 1
ATOM 682 C CA . VAL A 1 87 ? -9.163 -10.956 5.796 1.00 91.75 87 VAL A CA 1
ATOM 683 C C . VAL A 1 87 ? -10.274 -11.489 6.699 1.00 91.75 87 VAL A C 1
ATOM 685 O O . VAL A 1 87 ? -10.552 -10.885 7.735 1.00 91.75 87 VAL A O 1
ATOM 688 N N . LYS A 1 88 ? -10.832 -12.667 6.389 1.00 92.31 88 LYS A N 1
ATOM 689 C CA . LYS A 1 88 ? -11.887 -13.310 7.192 1.00 92.31 88 LYS A CA 1
ATOM 690 C C . LYS A 1 88 ? -11.455 -13.592 8.627 1.00 92.31 88 LYS A C 1
ATOM 692 O O . LYS A 1 88 ? -12.206 -13.333 9.571 1.00 92.31 88 LYS A O 1
ATOM 697 N N . THR A 1 89 ? -10.238 -14.102 8.815 1.00 95.00 89 THR A N 1
ATOM 698 C CA . THR A 1 89 ? -9.692 -14.398 10.146 1.00 95.00 89 THR A CA 1
ATOM 699 C C . THR A 1 89 ? -9.538 -13.131 10.988 1.00 95.00 89 THR A C 1
ATOM 701 O O . THR A 1 89 ? -9.980 -13.106 12.137 1.00 95.00 89 THR A O 1
ATOM 704 N N . ILE A 1 90 ? -8.948 -12.069 10.435 1.00 95.31 90 ILE A N 1
ATOM 705 C CA . ILE A 1 90 ? -8.725 -10.806 11.155 1.00 95.31 90 ILE A CA 1
ATOM 706 C C . ILE A 1 90 ? -10.048 -10.070 11.407 1.00 95.31 90 ILE A C 1
ATOM 708 O O . ILE A 1 90 ? -10.277 -9.592 12.522 1.00 95.31 90 ILE A O 1
ATOM 712 N N . SER A 1 91 ? -10.943 -10.049 10.415 1.00 94.69 91 SER A N 1
ATOM 713 C CA . SER A 1 91 ? -12.306 -9.515 10.530 1.00 94.69 91 SER A CA 1
ATOM 714 C C . SER A 1 91 ? -13.050 -10.160 11.698 1.00 94.69 91 SER A C 1
ATOM 716 O O . SER A 1 91 ? -13.489 -9.456 12.611 1.00 94.69 91 SER A O 1
ATOM 718 N N . SER A 1 92 ? -13.074 -11.495 11.752 1.00 95.50 92 SER A N 1
ATOM 719 C CA . SER A 1 92 ? -13.719 -12.250 12.832 1.00 95.50 92 SER A CA 1
ATOM 720 C C . SER A 1 92 ? -13.071 -11.986 14.195 1.00 95.50 92 SER A C 1
ATOM 722 O O . SER A 1 92 ? -13.766 -11.764 15.187 1.00 95.50 92 SER A O 1
ATOM 724 N N . LYS A 1 93 ? -11.731 -11.962 14.255 1.00 96.75 93 LYS A N 1
ATOM 725 C CA . LYS A 1 93 ? -10.965 -11.748 15.495 1.00 96.75 93 LYS A CA 1
ATOM 726 C C . LYS A 1 93 ? -11.251 -10.388 16.137 1.00 96.75 93 LYS A C 1
ATOM 728 O O . LYS A 1 93 ? -11.312 -10.291 17.364 1.00 96.75 93 LYS A O 1
ATOM 733 N N . TYR A 1 94 ? -11.411 -9.337 15.332 1.00 95.69 94 TYR A N 1
ATOM 734 C CA . TYR A 1 94 ? -11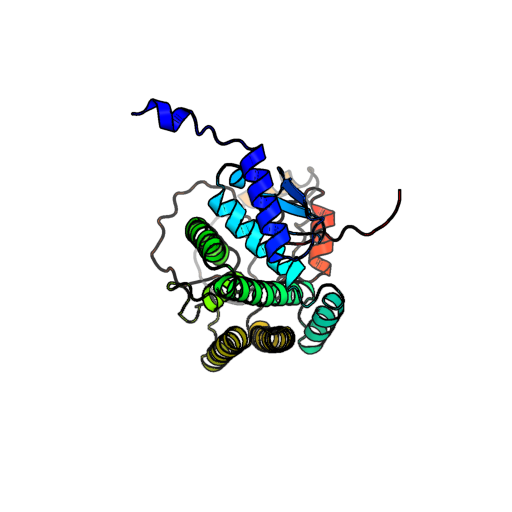.586 -7.966 15.825 1.00 95.69 94 TYR A CA 1
ATOM 735 C C . TYR A 1 94 ? -12.995 -7.396 15.661 1.00 95.69 94 TYR A C 1
ATOM 737 O O . TYR A 1 94 ? -13.226 -6.292 16.153 1.00 95.69 94 TYR A O 1
ATOM 745 N N . LYS A 1 95 ? -13.922 -8.152 15.057 1.00 92.38 95 LYS A N 1
ATOM 746 C CA . LYS A 1 95 ? -15.283 -7.719 14.701 1.00 92.38 95 LYS A CA 1
ATOM 747 C C . LYS A 1 95 ? -15.274 -6.462 13.822 1.00 92.38 95 LYS A C 1
ATOM 749 O O . LYS A 1 95 ? -15.966 -5.490 14.109 1.00 92.38 95 LYS A O 1
ATOM 754 N N . LEU A 1 96 ? -14.441 -6.478 12.785 1.00 90.69 96 LEU A N 1
ATOM 755 C CA . LEU A 1 96 ? -14.365 -5.425 11.767 1.00 90.69 96 LEU A CA 1
ATOM 756 C C . LEU A 1 96 ? -14.966 -5.927 10.451 1.00 90.69 96 LEU A C 1
ATOM 758 O O . LEU A 1 96 ? -14.814 -7.113 10.167 1.00 90.69 96 LEU A O 1
ATOM 762 N N . PRO A 1 97 ? -15.580 -5.070 9.620 1.00 90.38 97 PRO A N 1
ATOM 763 C CA . PRO A 1 97 ? -16.022 -5.475 8.286 1.00 90.38 97 PRO A CA 1
ATOM 764 C C . PRO A 1 97 ? -14.869 -5.996 7.423 1.00 90.38 97 PRO A C 1
ATOM 766 O O . PRO A 1 97 ? -13.756 -5.460 7.499 1.00 90.38 97 PRO A O 1
ATOM 769 N N . GLU A 1 98 ? -15.134 -6.984 6.563 1.00 89.25 98 GLU A N 1
ATOM 770 C CA . GLU A 1 98 ? -14.096 -7.582 5.714 1.00 89.25 98 GLU A CA 1
ATOM 771 C C . GLU A 1 98 ? -13.466 -6.540 4.785 1.00 89.25 98 GLU A C 1
ATOM 773 O O . GLU A 1 98 ? -12.243 -6.488 4.668 1.00 89.25 98 GLU A O 1
ATOM 778 N N . PHE A 1 99 ? -14.261 -5.629 4.210 1.00 86.12 99 PHE A N 1
ATOM 779 C CA . PHE A 1 99 ? -13.723 -4.578 3.338 1.00 86.12 99 PHE A CA 1
ATOM 780 C C . PHE A 1 99 ? -12.745 -3.637 4.061 1.00 86.12 99 PHE A C 1
ATOM 782 O O . PHE A 1 99 ? -11.793 -3.158 3.450 1.00 86.12 99 PHE A O 1
ATOM 789 N N . LEU A 1 100 ? -12.955 -3.348 5.351 1.00 89.12 100 LEU A N 1
ATOM 790 C CA . LEU A 1 100 ? -12.048 -2.481 6.104 1.00 89.12 100 LEU A CA 1
ATOM 791 C C . LEU A 1 100 ? -10.726 -3.204 6.363 1.00 89.12 100 LEU A C 1
ATOM 793 O O . LEU A 1 100 ? -9.657 -2.626 6.181 1.00 89.12 100 LEU A O 1
ATOM 797 N N . VAL A 1 101 ? -10.798 -4.482 6.736 1.00 92.19 101 VAL A N 1
ATOM 798 C CA . VAL A 1 101 ? -9.607 -5.320 6.895 1.00 92.19 101 VAL A CA 1
ATOM 799 C C . VAL A 1 101 ? -8.858 -5.450 5.568 1.00 92.19 101 VAL A C 1
ATOM 801 O O . VAL A 1 101 ? -7.644 -5.279 5.560 1.00 92.19 101 VAL A O 1
ATOM 804 N N . LYS A 1 102 ? -9.566 -5.636 4.445 1.00 90.88 102 LYS A N 1
ATOM 805 C CA . LYS A 1 102 ? -8.992 -5.622 3.090 1.00 90.88 102 LYS A CA 1
ATOM 806 C C . LYS A 1 102 ? -8.204 -4.334 2.824 1.00 90.88 102 LYS A C 1
ATOM 808 O O . LYS A 1 102 ? -7.055 -4.405 2.401 1.00 90.88 102 LYS A O 1
ATOM 813 N N . LYS A 1 103 ? -8.763 -3.161 3.143 1.00 89.25 103 LYS A N 1
ATOM 814 C CA . LYS A 1 103 ? -8.056 -1.877 2.978 1.00 89.25 103 LYS A CA 1
ATOM 815 C C . LYS A 1 103 ? -6.809 -1.765 3.861 1.00 89.25 103 LYS A C 1
ATOM 817 O O . LYS A 1 103 ? -5.782 -1.273 3.404 1.00 89.25 103 LYS A O 1
ATOM 822 N N . ILE A 1 104 ? -6.871 -2.239 5.109 1.00 94.12 104 ILE A N 1
ATOM 823 C CA . ILE A 1 104 ? -5.699 -2.283 6.003 1.00 94.12 104 ILE A CA 1
ATOM 824 C C . ILE A 1 104 ? -4.613 -3.188 5.409 1.00 94.12 104 ILE A C 1
ATOM 826 O O . ILE A 1 104 ? -3.441 -2.812 5.407 1.00 94.12 104 ILE A O 1
ATOM 830 N N . THR A 1 105 ? -4.994 -4.358 4.890 1.00 92.50 105 THR A N 1
ATOM 831 C CA . THR A 1 105 ? -4.077 -5.276 4.209 1.00 92.50 105 THR A CA 1
ATOM 832 C C . THR A 1 105 ? -3.403 -4.612 3.015 1.00 92.50 105 THR A C 1
ATOM 834 O O . THR A 1 105 ? -2.178 -4.672 2.933 1.00 92.50 105 THR A O 1
ATOM 837 N N . ASN A 1 106 ? -4.161 -3.918 2.164 1.00 88.69 106 ASN A N 1
ATOM 838 C CA . ASN A 1 106 ? -3.612 -3.213 1.005 1.00 88.69 106 ASN A CA 1
ATOM 839 C C . ASN A 1 106 ? -2.595 -2.147 1.422 1.00 88.69 106 ASN A C 1
ATOM 841 O O . ASN A 1 106 ? -1.482 -2.152 0.917 1.00 88.69 106 ASN A O 1
ATOM 845 N N . VAL A 1 107 ? -2.906 -1.308 2.421 1.00 93.12 107 VAL A N 1
ATOM 846 C CA . VAL A 1 107 ? -1.949 -0.293 2.903 1.00 93.12 107 VAL A CA 1
ATOM 847 C C . VAL A 1 107 ? -0.635 -0.916 3.370 1.00 93.12 107 VAL A C 1
ATOM 849 O O . VAL A 1 107 ? 0.435 -0.407 3.043 1.00 93.12 107 VAL A O 1
ATOM 852 N N . VAL A 1 108 ? -0.696 -2.003 4.141 1.00 94.94 108 VAL A N 1
ATOM 853 C CA . VAL A 1 108 ? 0.515 -2.676 4.631 1.00 94.94 108 VAL A CA 1
ATOM 854 C C . VAL A 1 108 ? 1.317 -3.273 3.478 1.00 94.94 108 VAL A C 1
ATOM 856 O O . VAL A 1 108 ? 2.546 -3.161 3.461 1.00 94.94 108 VAL A O 1
ATOM 859 N N . GLU A 1 109 ? 0.637 -3.902 2.524 1.00 91.94 109 GLU A N 1
ATOM 860 C CA . GLU A 1 109 ? 1.286 -4.564 1.400 1.00 91.94 109 GLU A CA 1
ATOM 861 C C . GLU A 1 109 ? 1.903 -3.561 0.421 1.00 91.94 109 GLU A C 1
ATOM 863 O O . GLU A 1 109 ? 3.062 -3.727 0.038 1.00 91.94 109 GLU A O 1
ATOM 868 N N . ASP A 1 110 ? 1.203 -2.466 0.126 1.00 93.00 110 ASP A N 1
ATOM 869 C CA . ASP A 1 110 ? 1.704 -1.367 -0.697 1.00 93.00 110 ASP A CA 1
ATOM 870 C C . ASP A 1 110 ? 2.977 -0.774 -0.103 1.00 93.00 110 ASP A C 1
ATOM 872 O O . ASP A 1 110 ? 3.985 -0.646 -0.796 1.00 93.00 110 ASP A O 1
ATOM 876 N N . VAL A 1 111 ? 2.975 -0.478 1.203 1.00 95.56 111 VAL A N 1
ATOM 877 C CA . VAL A 1 111 ? 4.159 0.025 1.916 1.00 95.56 111 VAL A CA 1
ATOM 878 C C . VAL A 1 111 ? 5.320 -0.963 1.793 1.00 95.56 111 VAL A C 1
ATOM 880 O O . VAL A 1 111 ? 6.458 -0.558 1.529 1.00 95.56 111 VAL A O 1
ATOM 883 N N . ARG A 1 112 ? 5.059 -2.264 1.977 1.00 95.50 112 ARG A N 1
ATOM 884 C CA . ARG A 1 112 ? 6.095 -3.297 1.870 1.00 95.50 112 ARG A CA 1
ATOM 885 C C . ARG A 1 112 ? 6.673 -3.354 0.459 1.00 95.50 112 ARG A C 1
ATOM 887 O O . ARG A 1 112 ? 7.895 -3.355 0.308 1.00 95.50 112 ARG A O 1
ATOM 894 N N . ILE A 1 113 ? 5.824 -3.389 -0.563 1.00 94.50 113 ILE A N 1
ATOM 895 C CA . ILE A 1 113 ? 6.228 -3.444 -1.972 1.00 94.50 113 ILE A CA 1
ATOM 896 C C . ILE A 1 113 ? 7.001 -2.195 -2.366 1.00 94.50 113 ILE A C 1
ATOM 898 O O . ILE A 1 113 ? 8.065 -2.293 -2.977 1.00 94.50 113 ILE A O 1
ATOM 902 N N . ASN A 1 114 ? 6.526 -1.029 -1.948 1.00 95.81 114 ASN A N 1
ATOM 903 C CA . ASN A 1 114 ? 7.189 0.242 -2.183 1.00 95.81 114 ASN A CA 1
ATOM 904 C C . ASN A 1 114 ? 8.580 0.273 -1.553 1.00 95.81 114 ASN A C 1
ATOM 906 O O . ASN A 1 114 ? 9.538 0.697 -2.200 1.00 95.81 114 ASN A O 1
ATOM 910 N N . MET A 1 115 ? 8.741 -0.270 -0.346 1.00 96.50 115 MET A N 1
ATOM 911 C CA . MET A 1 115 ? 10.056 -0.367 0.279 1.00 96.50 115 MET A CA 1
ATOM 912 C C . MET A 1 115 ? 10.961 -1.420 -0.385 1.00 96.50 115 MET A C 1
ATOM 914 O O . MET A 1 115 ? 12.157 -1.181 -0.556 1.00 96.50 115 MET A O 1
ATOM 918 N N . LEU A 1 116 ? 10.421 -2.553 -0.843 1.00 95.94 116 LEU A N 1
ATOM 919 C CA . LEU A 1 116 ? 11.183 -3.519 -1.648 1.00 95.94 116 LEU A CA 1
ATOM 920 C C . LEU A 1 116 ? 11.662 -2.899 -2.966 1.00 95.94 116 LEU A C 1
ATOM 922 O O . LEU A 1 116 ? 12.816 -3.089 -3.359 1.00 95.94 116 LEU A O 1
ATOM 926 N N . ASN A 1 117 ? 10.807 -2.115 -3.619 1.00 95.94 117 ASN A N 1
ATOM 927 C CA . ASN A 1 117 ? 11.146 -1.362 -4.818 1.00 95.94 117 ASN A CA 1
ATOM 928 C C . ASN A 1 117 ? 12.153 -0.246 -4.531 1.00 95.94 117 ASN A C 1
ATOM 930 O O . ASN A 1 117 ? 13.036 -0.020 -5.350 1.00 95.94 117 ASN A O 1
ATOM 934 N N . ASN A 1 118 ? 12.102 0.407 -3.370 1.00 96.81 118 ASN A N 1
ATOM 935 C CA . ASN A 1 118 ? 13.129 1.362 -2.956 1.00 96.81 118 ASN A CA 1
ATOM 936 C C . ASN A 1 118 ? 14.518 0.705 -2.887 1.00 96.81 118 ASN A C 1
ATOM 938 O O . ASN A 1 118 ? 15.499 1.274 -3.359 1.00 96.81 118 ASN A O 1
ATOM 942 N N . ILE A 1 119 ? 14.595 -0.517 -2.350 1.00 96.31 119 ILE A N 1
ATOM 943 C CA . ILE A 1 119 ? 15.853 -1.264 -2.221 1.00 96.31 119 ILE A CA 1
ATOM 944 C C . ILE A 1 119 ? 16.343 -1.766 -3.585 1.00 96.31 119 ILE A C 1
ATOM 946 O O . ILE A 1 119 ? 17.509 -1.587 -3.931 1.00 96.31 119 ILE A O 1
ATOM 950 N N . LYS A 1 120 ? 15.470 -2.418 -4.363 1.00 96.06 120 LYS A N 1
ATOM 951 C CA . LYS A 1 120 ? 15.860 -3.121 -5.598 1.00 96.06 120 LYS A CA 1
ATOM 952 C C . LYS A 1 120 ? 15.865 -2.226 -6.839 1.00 96.06 120 LYS A C 1
ATOM 954 O O . LYS A 1 120 ? 16.671 -2.431 -7.744 1.00 96.06 120 LYS A O 1
ATOM 959 N N . PHE A 1 121 ? 14.968 -1.246 -6.889 1.00 96.38 121 PHE A N 1
ATOM 960 C CA . PHE A 1 121 ? 14.699 -0.397 -8.051 1.00 96.38 121 PHE A CA 1
ATOM 961 C C . PHE A 1 121 ? 14.485 1.083 -7.659 1.00 96.38 121 PHE A C 1
ATOM 963 O O . PHE A 1 121 ? 13.456 1.683 -7.994 1.00 96.38 121 PHE A O 1
ATOM 970 N N . PRO A 1 122 ? 15.468 1.727 -6.996 1.00 96.19 122 PRO A N 1
ATOM 971 C CA . PRO A 1 122 ? 15.308 3.060 -6.401 1.00 96.19 122 PRO A CA 1
ATOM 972 C C . PRO A 1 122 ? 14.934 4.162 -7.406 1.00 96.19 122 PRO A C 1
ATOM 974 O O . PRO A 1 122 ? 14.341 5.174 -7.039 1.00 96.19 122 PRO A O 1
ATOM 977 N N . GLY A 1 123 ? 15.284 4.007 -8.688 1.00 96.31 123 GLY A N 1
ATOM 978 C CA . GLY A 1 123 ? 14.873 4.932 -9.750 1.00 96.31 123 GLY A CA 1
ATOM 979 C C . GLY A 1 123 ? 13.354 4.990 -9.918 1.00 96.31 123 GLY A C 1
ATOM 980 O O . GLY A 1 123 ? 12.775 6.071 -9.856 1.00 96.31 123 GLY A O 1
ATOM 981 N N . PHE A 1 124 ? 12.708 3.833 -10.056 1.00 96.00 124 PHE A N 1
ATOM 982 C CA . PHE A 1 124 ? 11.258 3.766 -10.238 1.00 96.00 124 PHE A CA 1
ATOM 983 C C . PHE A 1 124 ? 10.504 4.111 -8.956 1.00 96.00 124 PHE A C 1
ATOM 985 O O . PHE A 1 124 ? 9.490 4.802 -9.014 1.00 96.00 124 PHE A O 1
ATOM 992 N N . TYR A 1 125 ? 11.049 3.742 -7.793 1.00 95.88 125 TYR A N 1
ATOM 993 C CA . TYR A 1 125 ? 10.481 4.174 -6.519 1.00 95.88 125 TYR A CA 1
ATOM 994 C C . TYR A 1 125 ? 10.473 5.703 -6.363 1.00 95.88 125 TYR A C 1
ATOM 996 O O . TYR A 1 125 ? 9.483 6.284 -5.920 1.00 95.88 125 TYR A O 1
ATOM 1004 N N . ARG A 1 126 ? 11.549 6.388 -6.778 1.00 97.25 126 ARG A N 1
ATOM 1005 C CA . ARG A 1 126 ? 11.586 7.860 -6.779 1.00 97.25 126 ARG A CA 1
ATOM 1006 C C . ARG A 1 126 ? 10.517 8.461 -7.688 1.00 97.25 126 ARG A C 1
ATOM 1008 O O . ARG A 1 126 ? 9.867 9.414 -7.268 1.00 97.25 126 ARG A O 1
ATOM 1015 N N . ASN A 1 127 ? 10.297 7.885 -8.869 1.00 96.38 127 ASN A N 1
ATOM 1016 C CA . ASN A 1 127 ? 9.235 8.338 -9.766 1.00 96.38 127 ASN A CA 1
ATOM 1017 C C . ASN A 1 127 ? 7.845 8.197 -9.122 1.00 96.38 127 ASN A C 1
ATOM 1019 O O . ASN A 1 127 ? 7.048 9.132 -9.183 1.00 96.38 127 ASN A O 1
ATOM 1023 N N . LEU A 1 128 ? 7.570 7.067 -8.455 1.00 94.69 128 LEU A N 1
ATOM 1024 C CA . LEU A 1 128 ? 6.318 6.871 -7.717 1.00 94.69 128 LEU A CA 1
ATOM 1025 C C . LEU A 1 128 ? 6.163 7.922 -6.612 1.00 94.69 128 LEU A C 1
ATOM 1027 O O . LEU A 1 128 ? 5.125 8.569 -6.513 1.00 94.69 128 LEU A O 1
ATOM 1031 N N . ARG A 1 129 ? 7.222 8.176 -5.834 1.00 94.38 129 ARG A N 1
ATOM 1032 C CA . ARG A 1 129 ? 7.189 9.217 -4.800 1.00 94.38 129 ARG A CA 1
ATOM 1033 C C . ARG A 1 129 ? 6.922 10.611 -5.357 1.00 94.38 129 ARG A C 1
ATOM 1035 O O . ARG A 1 129 ? 6.221 11.389 -4.711 1.00 94.38 129 ARG A O 1
ATOM 1042 N N . GLU A 1 130 ? 7.504 10.954 -6.504 1.00 94.56 130 GLU A N 1
ATOM 1043 C CA . GLU A 1 130 ? 7.242 12.222 -7.192 1.00 94.56 130 GLU A CA 1
ATOM 1044 C C . GLU A 1 130 ? 5.777 12.335 -7.620 1.00 94.56 130 GLU A C 1
ATOM 1046 O O . GLU A 1 130 ? 5.170 13.384 -7.404 1.00 94.56 130 GLU A O 1
ATOM 1051 N N . LEU A 1 131 ? 5.191 11.259 -8.152 1.00 92.62 131 LEU A N 1
ATOM 1052 C CA . LEU A 1 131 ? 3.766 11.205 -8.472 1.00 92.62 131 LEU A CA 1
ATOM 1053 C C . LEU A 1 131 ? 2.903 11.414 -7.219 1.00 92.62 131 LEU A C 1
ATOM 1055 O O . LEU A 1 131 ? 2.069 12.316 -7.204 1.00 92.62 131 LEU A O 1
ATOM 1059 N N . THR A 1 132 ? 3.157 10.679 -6.133 1.00 91.56 132 THR A N 1
ATOM 1060 C CA . THR A 1 132 ? 2.407 10.843 -4.877 1.00 91.56 132 THR A CA 1
ATOM 1061 C C . THR A 1 132 ? 2.512 12.269 -4.341 1.00 91.56 132 THR A C 1
ATOM 1063 O O . THR A 1 132 ? 1.517 12.825 -3.889 1.00 91.56 132 THR A O 1
ATOM 1066 N N . ARG A 1 133 ? 3.688 12.913 -4.442 1.00 92.06 133 ARG A N 1
ATOM 1067 C CA . ARG A 1 133 ? 3.861 14.329 -4.062 1.00 92.06 133 ARG A CA 1
ATOM 1068 C C . ARG A 1 133 ? 2.957 15.261 -4.865 1.00 92.06 133 ARG A C 1
ATOM 1070 O O . ARG A 1 133 ? 2.375 16.163 -4.271 1.00 92.06 133 ARG A O 1
ATOM 1077 N N . LYS A 1 134 ? 2.808 15.036 -6.176 1.00 90.12 134 LYS A N 1
ATOM 1078 C CA . LYS A 1 134 ? 1.871 15.801 -7.019 1.00 90.12 134 LYS A CA 1
ATOM 1079 C C . LYS A 1 134 ? 0.414 15.596 -6.579 1.00 90.12 134 LYS A C 1
ATOM 1081 O O . LYS A 1 134 ? -0.375 16.528 -6.679 1.00 90.12 134 LYS A O 1
ATOM 1086 N N . MET A 1 135 ? 0.074 14.411 -6.066 1.00 88.25 135 MET A N 1
ATOM 1087 C CA . MET A 1 135 ? -1.278 14.053 -5.611 1.00 88.25 135 MET A CA 1
ATOM 1088 C C . MET A 1 135 ? -1.594 14.477 -4.166 1.00 88.25 135 MET A C 1
ATOM 1090 O O . MET A 1 135 ? -2.759 14.467 -3.773 1.00 88.25 135 MET A O 1
ATOM 1094 N N . LEU A 1 136 ? -0.599 14.881 -3.362 1.00 88.19 136 LEU A N 1
ATOM 1095 C CA . LEU A 1 136 ? -0.799 15.247 -1.950 1.00 88.19 136 LEU A CA 1
ATOM 1096 C C . LEU A 1 136 ? -1.930 16.263 -1.700 1.00 88.19 136 LEU A C 1
ATOM 1098 O O . LEU A 1 136 ? -2.662 16.061 -0.729 1.00 88.19 136 LEU A O 1
ATOM 1102 N N . PRO A 1 137 ? -2.122 17.327 -2.511 1.00 86.50 137 PRO A N 1
ATOM 1103 C CA . PRO A 1 137 ? -3.224 18.267 -2.294 1.00 86.50 137 PRO A CA 1
ATOM 1104 C C . PRO A 1 137 ? -4.604 17.598 -2.364 1.00 86.50 137 PRO A C 1
ATOM 1106 O O . PRO A 1 137 ? -5.455 17.839 -1.508 1.00 86.50 137 PRO A O 1
ATOM 1109 N N . GLU A 1 138 ? -4.806 16.712 -3.341 1.00 85.12 138 GLU A N 1
ATOM 1110 C CA . GLU A 1 138 ? -6.054 15.963 -3.511 1.00 85.12 138 GLU A CA 1
ATOM 1111 C C . GLU A 1 138 ? -6.253 14.955 -2.373 1.00 85.12 138 GLU A C 1
ATOM 1113 O O . GLU A 1 138 ? -7.327 14.902 -1.773 1.00 85.12 138 GLU A O 1
ATOM 1118 N N . LEU A 1 139 ? -5.196 14.226 -1.998 1.00 85.12 139 LEU A N 1
ATOM 1119 C CA . LEU A 1 139 ? -5.230 13.275 -0.883 1.00 85.12 139 LEU A CA 1
ATOM 1120 C C . LEU A 1 139 ? -5.591 13.961 0.442 1.00 85.12 139 LEU A C 1
ATOM 1122 O O . LEU A 1 139 ? -6.396 13.441 1.214 1.00 85.12 139 LEU A O 1
ATOM 1126 N N . LYS A 1 140 ? -5.044 15.155 0.706 1.00 85.50 140 LYS A N 1
ATOM 1127 C CA . LYS A 1 140 ? -5.396 15.957 1.889 1.00 85.50 140 LYS A CA 1
ATOM 1128 C C . LYS A 1 140 ? -6.864 16.365 1.891 1.00 85.50 140 LYS A C 1
ATOM 1130 O O . LYS A 1 140 ? -7.518 16.252 2.925 1.00 85.50 140 LYS A O 1
ATOM 1135 N N . LEU A 1 141 ? -7.391 16.808 0.749 1.00 83.31 141 LEU A N 1
ATOM 1136 C CA . LEU A 1 141 ? -8.804 17.163 0.621 1.00 83.31 141 LEU A CA 1
ATOM 1137 C C . LEU A 1 141 ? -9.708 15.958 0.907 1.00 83.31 141 LEU A C 1
ATOM 1139 O O . LEU A 1 141 ? -10.693 16.073 1.631 1.00 83.31 141 LEU A O 1
ATOM 1143 N N . ILE A 1 142 ? -9.339 14.799 0.371 1.00 81.12 142 ILE A N 1
ATOM 1144 C CA . ILE A 1 142 ? -10.000 13.520 0.614 1.00 81.12 142 ILE A CA 1
ATOM 1145 C C . ILE A 1 142 ? -10.019 13.176 2.112 1.00 81.12 142 ILE A C 1
ATOM 1147 O O . ILE A 1 142 ? -11.093 12.906 2.657 1.00 81.12 142 ILE A O 1
ATOM 1151 N N . MET A 1 143 ? -8.871 13.240 2.798 1.00 81.19 143 MET A N 1
ATOM 1152 C CA . MET A 1 143 ? -8.770 12.946 4.235 1.00 81.19 143 MET A CA 1
ATOM 1153 C C . MET A 1 143 ? -9.643 13.895 5.066 1.00 81.19 143 MET A C 1
ATOM 1155 O O . MET A 1 143 ? -10.342 13.458 5.981 1.00 81.19 143 MET A O 1
ATOM 1159 N N . LYS A 1 144 ? -9.669 15.182 4.699 1.00 81.38 144 LYS A N 1
ATOM 1160 C CA . LYS A 1 144 ? -10.512 16.206 5.333 1.00 81.38 144 LYS A CA 1
ATOM 1161 C C . LYS A 1 144 ? -12.010 16.029 5.082 1.00 81.38 144 LYS A C 1
ATOM 1163 O O . LYS A 1 144 ? -12.790 16.604 5.824 1.00 81.38 144 LYS A O 1
ATOM 1168 N N . LYS A 1 145 ? -12.424 15.294 4.046 1.00 77.81 145 LYS A N 1
ATOM 1169 C CA . LYS A 1 145 ? -13.846 15.056 3.728 1.00 77.81 145 LYS A CA 1
ATOM 1170 C C . LYS A 1 145 ? -14.365 13.721 4.251 1.00 77.81 145 LYS A C 1
ATOM 1172 O O . LYS A 1 145 ? -15.533 13.608 4.601 1.00 77.81 145 LYS A O 1
ATOM 1177 N N . THR A 1 146 ? -13.518 12.696 4.241 1.00 76.12 146 THR A N 1
ATOM 1178 C CA . THR A 1 146 ? -13.939 11.301 4.455 1.00 76.12 146 THR A CA 1
ATOM 1179 C C . THR A 1 146 ? -13.401 10.687 5.737 1.00 76.12 146 THR A C 1
ATOM 1181 O O . THR A 1 146 ? -13.895 9.647 6.157 1.00 76.12 146 THR A O 1
ATOM 1184 N N . GLY A 1 147 ? -12.401 11.305 6.367 1.00 76.50 147 GLY A N 1
ATOM 1185 C CA . GLY A 1 147 ? -11.786 10.762 7.578 1.00 76.50 147 GLY A CA 1
ATOM 1186 C C . GLY A 1 147 ? -10.993 9.489 7.307 1.00 76.50 147 GLY A C 1
ATOM 1187 O O . GLY A 1 147 ? -10.797 8.678 8.213 1.00 76.50 147 GLY A O 1
ATOM 1188 N N . ASP A 1 148 ? -10.559 9.279 6.059 1.00 80.75 148 ASP A N 1
ATOM 1189 C CA . ASP A 1 148 ? -9.819 8.081 5.680 1.00 80.75 148 ASP A CA 1
ATOM 1190 C C . ASP A 1 148 ? -8.394 8.105 6.258 1.00 80.75 148 ASP A C 1
ATOM 1192 O O . ASP A 1 148 ? -7.420 8.534 5.633 1.00 80.75 148 ASP A O 1
ATOM 1196 N N . ILE A 1 149 ? -8.282 7.623 7.496 1.00 88.62 149 ILE A N 1
ATOM 1197 C CA . ILE A 1 149 ? -7.014 7.447 8.203 1.00 88.62 149 ILE A CA 1
ATOM 1198 C C . ILE A 1 149 ? -6.058 6.501 7.469 1.00 88.62 149 ILE A C 1
ATOM 1200 O O . ILE A 1 149 ? -4.850 6.587 7.680 1.00 88.62 149 ILE A O 1
ATOM 1204 N N . LEU A 1 150 ? -6.539 5.608 6.602 1.00 91.81 150 LEU A N 1
ATOM 1205 C CA . LEU A 1 150 ? -5.661 4.661 5.917 1.00 91.81 150 LEU A CA 1
ATOM 1206 C C . LEU A 1 150 ? -4.740 5.373 4.925 1.00 91.81 150 LEU A C 1
ATOM 1208 O O . LEU A 1 150 ? -3.574 4.997 4.821 1.00 91.81 150 LEU A O 1
ATOM 1212 N N . ILE A 1 151 ? -5.202 6.463 4.303 1.00 90.00 151 ILE A N 1
ATOM 1213 C CA . ILE A 1 151 ? -4.345 7.345 3.493 1.00 90.00 151 ILE A CA 1
ATOM 1214 C C . ILE A 1 151 ? -3.257 7.970 4.367 1.00 90.00 151 ILE A C 1
ATOM 1216 O O . ILE A 1 151 ? -2.078 7.937 4.010 1.00 90.00 151 ILE A O 1
ATOM 1220 N N . TYR A 1 152 ? -3.633 8.499 5.536 1.00 92.06 152 TYR A N 1
ATOM 1221 C CA . TYR A 1 152 ? -2.673 9.080 6.475 1.00 92.06 152 TYR A CA 1
ATOM 1222 C C . TYR A 1 152 ? -1.623 8.048 6.894 1.00 92.06 152 TYR A C 1
ATOM 1224 O O . TYR A 1 152 ? -0.429 8.339 6.897 1.00 92.06 152 TYR A O 1
ATOM 1232 N N . LEU A 1 153 ? -2.056 6.829 7.227 1.00 94.88 153 LEU A N 1
ATOM 1233 C CA . LEU A 1 153 ? -1.167 5.750 7.642 1.00 94.88 153 LEU A CA 1
ATOM 1234 C C . LEU A 1 153 ? -0.237 5.296 6.523 1.00 94.88 153 LEU A C 1
ATOM 1236 O O . LEU A 1 153 ? 0.941 5.095 6.799 1.00 94.88 153 LEU A O 1
ATOM 1240 N N . ASN A 1 154 ? -0.719 5.185 5.286 1.00 94.44 154 ASN A N 1
ATOM 1241 C CA . ASN A 1 154 ? 0.120 4.866 4.134 1.00 94.44 154 ASN A CA 1
ATOM 1242 C C . ASN A 1 154 ? 1.255 5.904 3.986 1.00 94.44 154 ASN A C 1
ATOM 1244 O O . ASN A 1 154 ? 2.437 5.554 4.024 1.00 94.44 154 ASN A O 1
ATOM 1248 N N . LEU A 1 155 ? 0.914 7.200 3.989 1.00 94.62 155 LEU A N 1
ATOM 1249 C CA . LEU A 1 155 ? 1.887 8.299 3.902 1.00 94.62 155 LEU A CA 1
ATOM 1250 C C . LEU A 1 155 ? 2.825 8.369 5.123 1.00 94.62 155 LEU A C 1
ATOM 1252 O O . LEU A 1 155 ? 4.022 8.644 4.987 1.00 94.62 155 LEU A O 1
ATOM 1256 N N . PHE A 1 156 ? 2.311 8.099 6.324 1.00 96.00 156 PHE A N 1
ATOM 1257 C CA . PHE A 1 156 ? 3.108 8.016 7.547 1.00 96.00 156 PHE A CA 1
ATOM 1258 C C . PHE A 1 156 ? 4.131 6.879 7.468 1.00 96.00 156 PHE A C 1
ATOM 1260 O O . PHE A 1 156 ? 5.315 7.092 7.763 1.00 96.00 156 PHE A O 1
ATOM 1267 N N . MET A 1 157 ? 3.687 5.684 7.071 1.00 96.06 157 MET A N 1
ATOM 1268 C CA . MET A 1 157 ? 4.516 4.487 6.955 1.00 96.06 157 MET A CA 1
ATOM 1269 C C . MET A 1 157 ? 5.590 4.637 5.884 1.00 96.06 157 MET A C 1
ATOM 1271 O O . MET A 1 157 ? 6.717 4.207 6.107 1.00 96.06 157 MET A O 1
ATOM 1275 N N . GLU A 1 158 ? 5.297 5.350 4.799 1.00 94.12 158 GLU A N 1
ATOM 1276 C CA . GLU A 1 158 ? 6.272 5.717 3.773 1.00 94.12 158 GLU A CA 1
ATOM 1277 C C . GLU A 1 158 ? 7.119 6.956 4.114 1.00 94.12 158 GLU A C 1
ATOM 1279 O O . GLU A 1 158 ? 7.826 7.484 3.261 1.00 94.12 158 GLU A O 1
ATOM 1284 N N . GLU A 1 159 ? 7.116 7.445 5.352 1.00 94.19 159 GLU A N 1
ATOM 1285 C CA . GLU A 1 159 ? 8.021 8.522 5.795 1.00 94.19 159 GLU A CA 1
ATOM 1286 C C . GLU A 1 159 ? 7.829 9.870 5.068 1.00 94.19 159 GLU A C 1
ATOM 1288 O O . GLU A 1 159 ? 8.766 10.662 4.924 1.00 94.19 159 GLU A O 1
ATOM 1293 N N . TYR A 1 160 ? 6.613 10.184 4.608 1.00 93.50 160 TYR A N 1
ATOM 1294 C CA . TYR A 1 160 ? 6.318 11.529 4.108 1.00 93.50 160 TYR A CA 1
ATOM 1295 C C . TYR A 1 160 ? 6.385 12.531 5.267 1.00 93.50 160 TYR A C 1
ATOM 1297 O O . TYR A 1 160 ? 5.663 12.390 6.254 1.00 93.50 160 TYR A O 1
ATOM 1305 N N . LYS A 1 161 ? 7.262 13.542 5.154 1.00 90.50 161 LYS A N 1
ATOM 1306 C CA . LYS A 1 161 ? 7.621 14.478 6.244 1.00 90.50 161 LYS A CA 1
ATOM 1307 C C . LYS A 1 161 ? 6.413 15.128 6.926 1.00 90.50 161 LYS A C 1
ATOM 1309 O O . LYS A 1 161 ? 6.396 15.254 8.144 1.00 90.50 161 LYS A O 1
ATOM 1314 N N . GLU A 1 162 ? 5.407 15.496 6.143 1.00 88.88 162 GLU A N 1
ATOM 1315 C CA . GLU A 1 162 ? 4.184 16.160 6.616 1.00 88.88 162 GLU A CA 1
ATOM 1316 C C . GLU A 1 162 ? 3.276 15.236 7.444 1.00 88.88 162 GLU A C 1
ATOM 1318 O O . GLU A 1 162 ? 2.446 15.716 8.201 1.00 88.88 162 GLU A O 1
ATOM 1323 N N . PHE A 1 163 ? 3.470 13.919 7.351 1.00 91.81 163 PHE A N 1
ATOM 1324 C CA . PHE A 1 163 ? 2.613 12.897 7.958 1.00 91.81 163 PHE A CA 1
ATOM 1325 C C . PHE A 1 163 ? 3.288 12.181 9.131 1.00 91.81 163 PHE A C 1
ATOM 1327 O O . PHE A 1 163 ? 2.815 11.142 9.572 1.00 91.81 163 PHE A O 1
ATOM 1334 N N . GLN A 1 164 ? 4.409 12.705 9.643 1.00 93.44 164 GLN A N 1
ATOM 1335 C CA . GLN A 1 164 ? 5.169 12.075 10.736 1.00 93.44 164 GLN A CA 1
ATOM 1336 C C . GLN A 1 164 ? 4.646 12.403 12.140 1.00 93.44 164 GLN A C 1
ATOM 1338 O O . GLN A 1 164 ? 5.222 11.955 13.129 1.00 93.44 164 GLN A O 1
ATOM 1343 N N . LYS A 1 165 ? 3.566 13.180 12.248 1.00 90.69 165 LYS A N 1
ATOM 1344 C CA . LYS A 1 165 ? 2.921 13.494 13.526 1.00 90.69 165 LYS A CA 1
ATOM 1345 C C . LYS A 1 165 ? 1.736 12.561 13.774 1.00 90.69 165 LYS A C 1
ATOM 1347 O O . LYS A 1 165 ? 1.207 11.952 12.849 1.00 90.69 165 LYS A O 1
ATOM 1352 N N . LYS A 1 166 ? 1.298 12.464 15.027 1.00 90.81 166 LYS A N 1
ATOM 1353 C CA . LYS A 1 166 ? 0.045 11.787 15.374 1.00 90.81 166 LYS A CA 1
ATOM 1354 C C . LYS A 1 166 ? -1.144 12.577 14.793 1.00 90.81 166 LYS A C 1
ATOM 1356 O O . LYS A 1 166 ? -1.210 13.780 15.058 1.00 90.81 166 LYS A O 1
ATOM 1361 N N . PRO A 1 167 ? -2.073 11.946 14.051 1.00 87.56 167 PRO A N 1
ATOM 1362 C CA . PRO A 1 167 ? -3.222 12.649 13.487 1.00 87.56 167 PRO A CA 1
ATOM 1363 C C . PRO A 1 167 ? -4.201 13.100 14.582 1.00 87.56 167 PRO A C 1
ATOM 1365 O O . PRO A 1 167 ? -4.310 12.463 15.637 1.00 87.56 167 PRO A O 1
ATOM 1368 N N . ARG A 1 168 ? -4.939 14.188 14.327 1.00 84.94 168 ARG A N 1
ATOM 1369 C CA . ARG A 1 168 ? -6.035 14.667 15.185 1.00 84.94 168 ARG A CA 1
ATOM 1370 C C . ARG A 1 168 ? -7.358 14.495 14.444 1.00 84.94 168 ARG A C 1
ATOM 1372 O O . ARG A 1 168 ? -7.511 15.044 13.356 1.00 84.94 168 ARG A O 1
ATOM 1379 N N . PHE A 1 169 ? -8.294 13.737 15.015 1.00 84.00 169 PHE A N 1
ATOM 1380 C CA . PHE A 1 169 ? -9.650 13.652 14.471 1.00 84.00 169 PHE A CA 1
ATOM 1381 C C . PHE A 1 169 ? -10.529 14.763 15.053 1.00 84.00 169 PHE A C 1
ATOM 1383 O O . PHE A 1 169 ? -10.186 15.348 16.086 1.00 84.00 169 PHE A O 1
ATOM 1390 N N . ARG A 1 170 ? -11.654 15.057 14.395 1.00 80.69 170 ARG A N 1
ATOM 1391 C CA . ARG A 1 170 ? -12.573 16.121 14.819 1.00 80.69 170 ARG A CA 1
ATOM 1392 C C . ARG A 1 170 ? -13.194 15.873 16.186 1.00 80.69 170 ARG A C 1
ATOM 1394 O O . ARG A 1 170 ? -13.238 16.801 16.988 1.00 80.69 170 ARG A O 1
ATOM 1401 N N . THR A 1 171 ? -13.674 14.661 16.460 1.00 79.69 171 THR A N 1
ATOM 1402 C CA . THR A 1 171 ? -14.393 14.376 17.717 1.00 79.69 171 THR A CA 1
ATOM 1403 C C . THR A 1 171 ? -13.596 13.524 18.694 1.00 79.69 171 THR A C 1
ATOM 1405 O O . THR A 1 171 ? -13.914 13.486 19.883 1.00 79.69 171 THR A O 1
ATOM 1408 N N . LYS A 1 172 ? -12.538 12.847 18.233 1.00 80.00 172 LYS A N 1
ATOM 1409 C CA . LYS A 1 172 ? -11.736 11.938 19.060 1.00 80.00 172 LYS A CA 1
ATOM 1410 C C . LYS A 1 172 ? -10.242 12.122 18.817 1.00 80.00 172 LYS A C 1
ATOM 1412 O O . LYS A 1 172 ? -9.804 12.501 17.740 1.00 80.00 172 LYS A O 1
ATOM 1417 N N . SER A 1 173 ? -9.418 11.801 19.808 1.00 83.06 173 SER A N 1
ATOM 1418 C CA . SER A 1 173 ? -7.963 11.747 19.647 1.00 83.06 173 SER A CA 1
ATOM 1419 C C . SER A 1 173 ? -7.442 10.322 19.814 1.00 83.06 173 SER A C 1
ATOM 1421 O O . SER A 1 173 ? -7.977 9.522 20.587 1.00 83.06 173 SER A O 1
ATOM 1423 N N . MET A 1 174 ? -6.389 9.986 19.064 1.00 90.12 174 MET A N 1
ATOM 1424 C CA . MET A 1 174 ? -5.667 8.732 19.257 1.00 90.12 174 MET A CA 1
ATOM 1425 C C . MET A 1 174 ? -4.815 8.797 20.526 1.00 90.12 174 MET A C 1
ATOM 1427 O O . MET A 1 174 ? -4.086 9.773 20.752 1.00 90.12 174 MET A O 1
ATOM 1431 N N . SER A 1 175 ? -4.890 7.745 21.346 1.00 93.50 175 SER A N 1
ATOM 1432 C CA . SER A 1 175 ? -4.058 7.636 22.545 1.00 93.50 175 SER A CA 1
ATOM 1433 C C . SER A 1 175 ? -2.575 7.524 22.171 1.00 93.50 175 SER A C 1
ATOM 1435 O O . SER A 1 175 ? -2.230 6.951 21.136 1.00 93.50 175 SER A O 1
ATOM 1437 N N . ASP A 1 176 ? -1.682 8.047 23.015 1.00 94.44 176 ASP A N 1
ATOM 1438 C CA . ASP A 1 176 ? -0.232 7.963 22.769 1.00 94.44 176 ASP A CA 1
ATOM 1439 C C . ASP A 1 176 ? 0.258 6.513 22.727 1.00 94.44 176 ASP A C 1
ATOM 1441 O O . ASP A 1 176 ? 1.130 6.172 21.933 1.00 94.44 176 ASP A O 1
ATOM 1445 N N . GLN A 1 177 ? -0.352 5.636 23.529 1.00 96.56 177 GLN A N 1
ATOM 1446 C CA . GLN A 1 177 ? -0.049 4.209 23.523 1.00 96.56 177 GLN A CA 1
ATOM 1447 C C . GLN A 1 177 ? -0.412 3.550 22.184 1.00 96.56 177 GLN A C 1
ATOM 1449 O O . GLN A 1 177 ? 0.371 2.761 21.656 1.00 96.56 177 GLN A O 1
ATOM 1454 N N . ASP A 1 178 ? -1.582 3.873 21.628 1.00 95.81 178 ASP A N 1
ATOM 1455 C CA . ASP A 1 178 ? -2.017 3.336 20.337 1.00 95.81 178 ASP A CA 1
ATOM 1456 C C . ASP A 1 178 ? -1.162 3.879 19.189 1.00 95.81 178 ASP A C 1
ATOM 1458 O O . ASP A 1 178 ? -0.741 3.111 18.325 1.00 95.81 178 ASP A O 1
ATOM 1462 N N . TRP A 1 179 ? -0.833 5.173 19.212 1.00 95.62 179 TRP A N 1
ATOM 1463 C CA . TRP A 1 179 ? 0.075 5.756 18.22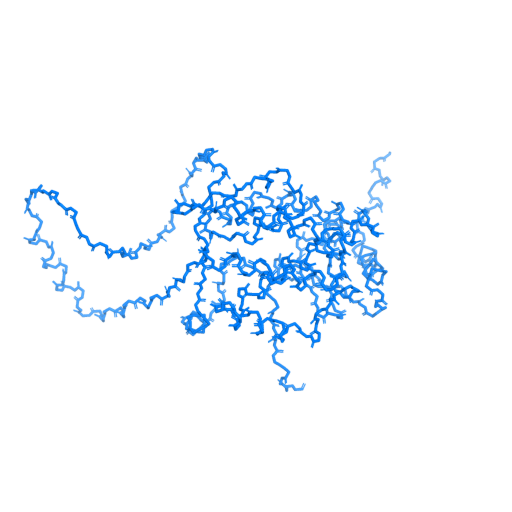5 1.00 95.62 179 TRP A CA 1
ATOM 1464 C C . TRP A 1 179 ? 1.467 5.120 18.297 1.00 95.62 179 TRP A C 1
ATOM 1466 O O . TRP A 1 179 ? 2.022 4.715 17.276 1.00 95.62 179 TRP A O 1
ATOM 1476 N N . ARG A 1 180 ? 1.998 4.913 19.508 1.00 96.88 180 ARG A N 1
ATOM 1477 C CA . ARG A 1 180 ? 3.275 4.222 19.707 1.00 96.88 180 ARG A CA 1
ATOM 1478 C C . ARG A 1 180 ? 3.252 2.792 19.166 1.00 96.88 180 ARG A C 1
ATOM 1480 O O . ARG A 1 180 ? 4.249 2.336 18.609 1.00 96.88 180 ARG A O 1
ATOM 1487 N N . ALA A 1 181 ? 2.131 2.083 19.290 1.00 97.44 181 ALA A N 1
ATOM 1488 C CA . ALA A 1 181 ? 1.979 0.754 18.701 1.00 97.44 181 ALA A CA 1
ATOM 1489 C C . ALA A 1 181 ? 2.053 0.794 17.162 1.00 97.44 181 ALA A C 1
ATOM 1491 O O . ALA A 1 181 ? 2.695 -0.072 16.560 1.00 97.44 181 ALA A O 1
ATOM 1492 N N . ILE A 1 182 ? 1.470 1.814 16.524 1.00 97.44 182 ILE A N 1
ATOM 1493 C CA . ILE A 1 182 ? 1.576 2.035 15.072 1.00 97.44 182 ILE A CA 1
ATOM 1494 C C . ILE A 1 182 ? 3.027 2.357 14.673 1.00 97.44 182 ILE A C 1
ATOM 1496 O O . ILE A 1 182 ? 3.529 1.784 13.708 1.00 97.44 182 ILE A O 1
ATOM 1500 N N . GLU A 1 183 ? 3.743 3.194 15.432 1.00 97.62 183 GLU A N 1
ATOM 1501 C CA . GLU A 1 183 ? 5.165 3.500 15.184 1.00 97.62 183 GLU A CA 1
ATOM 1502 C C . GLU A 1 183 ? 6.062 2.255 15.260 1.00 97.62 183 GLU A C 1
ATOM 1504 O O . GLU A 1 183 ? 6.931 2.039 14.407 1.00 97.62 183 GLU A O 1
ATOM 1509 N N . VAL A 1 184 ? 5.848 1.414 16.277 1.00 97.88 184 VAL A N 1
ATOM 1510 C CA . VAL A 1 184 ? 6.573 0.146 16.436 1.00 97.88 184 VAL A CA 1
ATOM 1511 C C . VAL A 1 184 ? 6.245 -0.797 15.282 1.00 97.88 184 VAL A C 1
ATOM 1513 O O . VAL A 1 184 ? 7.154 -1.406 14.721 1.00 97.88 184 VAL A O 1
ATOM 1516 N N . THR A 1 185 ? 4.975 -0.863 14.878 1.00 98.00 185 THR A N 1
ATOM 1517 C CA . THR A 1 185 ? 4.522 -1.675 13.741 1.00 98.00 185 THR A CA 1
ATOM 1518 C C . THR A 1 185 ? 5.181 -1.227 12.437 1.00 98.00 185 THR A C 1
ATOM 1520 O O . THR A 1 185 ? 5.743 -2.060 11.728 1.00 98.00 185 THR A O 1
ATOM 1523 N N . LYS A 1 186 ? 5.204 0.084 12.158 1.00 97.88 186 LYS A N 1
ATOM 1524 C CA . LYS A 1 186 ? 5.933 0.674 11.024 1.00 97.88 186 LYS A CA 1
ATOM 1525 C C . LYS A 1 186 ? 7.403 0.264 11.059 1.00 97.88 186 LYS A C 1
ATOM 1527 O O . LYS A 1 186 ? 7.915 -0.289 10.092 1.00 97.88 186 LYS A O 1
ATOM 1532 N N . THR A 1 187 ? 8.078 0.492 12.184 1.00 97.50 187 THR A N 1
ATOM 1533 C CA . THR A 1 187 ? 9.509 0.177 12.335 1.00 97.50 187 THR A CA 1
ATOM 1534 C C . THR A 1 187 ? 9.789 -1.306 12.093 1.00 97.50 187 THR A C 1
ATOM 1536 O O . THR A 1 187 ? 10.771 -1.656 11.443 1.00 97.50 187 THR A O 1
ATOM 1539 N N . PHE A 1 188 ? 8.931 -2.185 12.608 1.00 97.75 188 PHE A N 1
ATOM 1540 C CA . PHE A 1 188 ? 9.044 -3.626 12.420 1.00 97.75 188 PHE A CA 1
ATOM 1541 C C . PHE A 1 188 ? 8.842 -4.037 10.956 1.00 97.75 188 PHE A C 1
ATOM 1543 O O . PHE A 1 188 ? 9.672 -4.773 10.418 1.00 97.75 188 PHE A O 1
ATOM 1550 N N . LEU A 1 189 ? 7.794 -3.528 10.297 1.00 97.12 189 LEU A N 1
ATOM 1551 C CA . LEU A 1 189 ? 7.503 -3.803 8.889 1.00 97.12 189 LEU A CA 1
ATOM 1552 C C . LEU A 1 189 ? 8.672 -3.371 7.996 1.00 97.12 189 LEU A C 1
ATOM 1554 O O . LEU A 1 189 ? 9.204 -4.191 7.250 1.00 97.12 189 LEU A O 1
ATOM 1558 N N . LEU A 1 190 ? 9.128 -2.121 8.137 1.00 96.31 190 LEU A N 1
ATOM 1559 C CA . LEU A 1 190 ? 10.181 -1.541 7.296 1.00 96.31 190 LEU A CA 1
ATOM 1560 C C . LEU A 1 190 ? 11.551 -2.209 7.478 1.00 96.31 190 LEU A C 1
ATOM 1562 O O . LEU A 1 190 ? 12.360 -2.200 6.555 1.00 96.31 190 LEU A O 1
ATOM 1566 N N . LYS A 1 191 ? 11.820 -2.806 8.646 1.00 95.75 191 LYS A N 1
ATOM 1567 C CA . LYS A 1 191 ? 13.070 -3.540 8.901 1.00 95.75 191 LYS A CA 1
ATOM 1568 C C . LYS A 1 191 ? 13.086 -4.952 8.323 1.00 95.75 191 LYS A C 1
ATOM 1570 O O . LYS A 1 191 ? 14.163 -5.486 8.086 1.00 95.75 191 LYS A O 1
ATOM 1575 N N . THR A 1 192 ? 11.923 -5.579 8.172 1.00 95.31 192 THR A N 1
ATOM 1576 C CA . THR A 1 192 ? 11.825 -7.021 7.888 1.00 95.31 192 THR A CA 1
ATOM 1577 C C . THR A 1 192 ? 11.345 -7.316 6.475 1.00 95.31 192 THR A C 1
ATOM 1579 O O . THR A 1 192 ? 11.885 -8.215 5.840 1.00 95.31 192 THR A O 1
ATOM 1582 N N . LEU A 1 193 ? 10.354 -6.564 5.979 1.00 94.00 193 LEU A N 1
ATOM 1583 C CA . LEU A 1 193 ? 9.808 -6.650 4.619 1.00 94.00 193 LEU A CA 1
ATOM 1584 C C . LEU A 1 193 ? 9.409 -8.069 4.164 1.00 94.00 193 LEU A C 1
ATOM 1586 O O . LEU A 1 193 ? 9.464 -8.386 2.973 1.00 94.00 193 LEU A O 1
ATOM 1590 N N . THR A 1 194 ? 8.980 -8.926 5.095 1.00 92.88 194 THR A N 1
ATOM 1591 C CA . THR A 1 194 ? 8.582 -10.309 4.812 1.00 92.88 194 THR A CA 1
ATOM 1592 C C . THR A 1 194 ? 7.058 -10.472 4.801 1.00 92.88 194 THR A C 1
ATOM 1594 O O . THR A 1 194 ? 6.349 -9.710 5.459 1.00 92.88 194 THR A O 1
ATOM 1597 N N . PRO A 1 195 ? 6.526 -11.508 4.124 1.00 91.38 195 PRO A N 1
ATOM 1598 C CA . PRO A 1 195 ? 5.106 -11.868 4.205 1.00 91.38 195 PRO A CA 1
ATOM 1599 C C . PRO A 1 195 ? 4.593 -11.981 5.651 1.00 91.38 195 PRO A C 1
ATOM 1601 O O . PRO A 1 195 ? 3.524 -11.483 6.005 1.00 91.38 195 PRO A O 1
ATOM 1604 N N . ALA A 1 196 ? 5.389 -12.614 6.518 1.00 91.88 196 ALA A N 1
ATOM 1605 C CA . ALA A 1 196 ? 5.041 -12.818 7.919 1.00 91.88 196 ALA A CA 1
ATOM 1606 C C . ALA A 1 196 ? 4.963 -11.494 8.689 1.00 91.88 196 ALA A C 1
ATOM 1608 O O . ALA A 1 196 ? 4.077 -11.325 9.528 1.00 91.88 196 ALA A O 1
ATOM 1609 N N . SER A 1 197 ? 5.855 -10.540 8.399 1.00 93.62 197 SER A N 1
ATOM 1610 C CA . SER A 1 197 ? 5.797 -9.240 9.057 1.00 93.62 197 SER A CA 1
ATOM 1611 C C . SER A 1 197 ? 4.615 -8.397 8.590 1.00 93.62 197 SER A C 1
ATOM 1613 O O . SER A 1 197 ? 4.011 -7.737 9.434 1.00 93.62 197 SER A O 1
ATOM 1615 N N . SER A 1 198 ? 4.209 -8.499 7.317 1.00 94.31 198 SER A N 1
ATOM 1616 C CA . SER A 1 198 ? 2.946 -7.922 6.831 1.00 94.31 198 SER A CA 1
ATOM 1617 C C . SER A 1 198 ? 1.744 -8.458 7.614 1.00 94.31 198 SER A C 1
ATOM 1619 O O . SER A 1 198 ? 0.952 -7.666 8.113 1.00 94.31 198 SER A O 1
ATOM 1621 N N . ILE A 1 199 ? 1.624 -9.779 7.809 1.00 94.19 199 ILE A N 1
ATOM 1622 C CA . ILE A 1 199 ? 0.513 -10.377 8.583 1.00 94.19 199 ILE A CA 1
ATOM 1623 C C . ILE A 1 199 ? 0.463 -9.814 10.007 1.00 94.19 199 ILE A C 1
ATOM 1625 O O . ILE A 1 199 ? -0.598 -9.417 10.489 1.00 94.19 199 ILE A O 1
ATOM 1629 N N . ILE A 1 200 ? 1.615 -9.759 10.681 1.00 95.44 200 ILE A N 1
ATOM 1630 C CA . ILE A 1 200 ? 1.712 -9.223 12.044 1.00 95.44 200 ILE A CA 1
ATOM 1631 C C . ILE A 1 200 ? 1.334 -7.737 12.063 1.00 95.44 200 ILE A C 1
ATOM 1633 O O . ILE A 1 200 ? 0.608 -7.304 12.958 1.00 95.44 200 ILE A O 1
ATOM 1637 N N . ALA A 1 201 ? 1.788 -6.958 11.079 1.00 96.81 201 ALA A N 1
ATOM 1638 C CA . ALA A 1 201 ? 1.447 -5.547 10.973 1.00 96.81 201 ALA A CA 1
ATOM 1639 C C . ALA A 1 201 ? -0.059 -5.337 10.760 1.00 96.81 201 ALA A C 1
ATOM 1641 O O . ALA A 1 201 ? -0.657 -4.517 11.452 1.00 96.81 201 ALA A O 1
ATOM 1642 N N . ILE A 1 202 ? -0.693 -6.124 9.888 1.00 96.50 202 ILE A N 1
ATOM 1643 C CA . ILE A 1 202 ? -2.145 -6.096 9.650 1.00 96.50 202 ILE A CA 1
ATOM 1644 C C . ILE A 1 202 ? -2.915 -6.408 10.935 1.00 96.50 202 ILE A C 1
ATOM 1646 O O . ILE A 1 202 ? -3.870 -5.702 11.268 1.00 96.50 202 ILE A O 1
ATOM 1650 N N . ASP A 1 203 ? -2.489 -7.429 11.684 1.00 96.69 203 ASP A N 1
ATOM 1651 C CA . ASP A 1 203 ? -3.090 -7.803 12.968 1.00 96.69 203 ASP A CA 1
ATOM 1652 C C . ASP A 1 203 ? -3.014 -6.654 13.986 1.00 96.69 203 ASP A C 1
ATOM 1654 O O . ASP A 1 203 ? -4.025 -6.281 14.590 1.00 96.69 203 ASP A O 1
ATOM 1658 N N . GLN A 1 204 ? -1.834 -6.037 14.136 1.00 97.69 204 GLN A N 1
ATOM 1659 C CA . GLN A 1 204 ? -1.641 -4.922 15.066 1.00 97.69 204 GLN A CA 1
ATOM 1660 C C . GLN A 1 204 ? -2.416 -3.670 14.648 1.00 97.69 204 GLN A C 1
ATOM 1662 O O . GLN A 1 204 ? -3.086 -3.066 15.490 1.00 97.69 204 GLN A O 1
ATOM 1667 N N . LEU A 1 205 ? -2.388 -3.297 13.366 1.00 97.44 205 LEU A N 1
ATOM 1668 C CA . LEU A 1 205 ? -3.151 -2.151 12.871 1.00 97.44 205 LEU A CA 1
ATOM 1669 C C . LEU A 1 205 ? -4.650 -2.366 13.057 1.00 97.44 205 LEU A C 1
ATOM 1671 O O . LEU A 1 205 ? -5.321 -1.483 13.581 1.00 97.44 205 LEU A O 1
ATOM 1675 N N . SER A 1 206 ? -5.171 -3.550 12.733 1.00 97.00 206 SER A N 1
ATOM 1676 C CA . SER A 1 206 ? -6.591 -3.878 12.924 1.00 97.00 206 SER A CA 1
ATOM 1677 C C . SER A 1 206 ? -6.999 -3.796 14.398 1.00 97.00 206 SER A C 1
ATOM 1679 O O . SER A 1 206 ? -8.036 -3.220 14.739 1.00 97.00 206 SER A O 1
ATOM 1681 N N . LYS A 1 207 ? -6.150 -4.300 15.304 1.00 96.88 207 LYS A N 1
ATOM 1682 C CA . LYS A 1 207 ? -6.359 -4.215 16.757 1.00 96.88 207 LYS A CA 1
ATOM 1683 C C . LYS A 1 207 ? -6.446 -2.774 17.262 1.00 96.88 207 LYS A C 1
ATOM 1685 O O . LYS A 1 207 ? -7.238 -2.512 18.171 1.00 96.88 207 LYS A O 1
ATOM 1690 N N . VAL A 1 208 ? -5.615 -1.876 16.733 1.00 95.88 208 VAL A N 1
ATOM 1691 C CA . VAL A 1 208 ? -5.585 -0.459 17.124 1.00 95.88 208 VAL A CA 1
ATOM 1692 C C . VAL A 1 208 ? -6.751 0.297 16.491 1.00 95.88 208 VAL A C 1
ATOM 1694 O O . VAL A 1 208 ? -7.539 0.925 17.200 1.00 95.88 208 VAL A O 1
ATOM 1697 N N . LEU A 1 209 ? -6.901 0.195 15.170 1.00 93.31 209 LEU A N 1
ATOM 1698 C CA . LEU A 1 209 ? -7.847 0.979 14.379 1.00 93.31 209 LEU A CA 1
ATOM 1699 C C . LEU A 1 209 ? -9.305 0.711 14.741 1.00 93.31 209 LEU A C 1
ATOM 1701 O O . LEU A 1 209 ? -10.103 1.647 14.731 1.00 93.31 209 LEU A O 1
ATOM 1705 N N . LYS A 1 210 ? -9.657 -0.508 15.173 1.00 92.69 210 LYS A N 1
ATOM 1706 C CA . LYS A 1 210 ? -11.033 -0.819 15.598 1.00 92.69 210 LYS A CA 1
ATOM 1707 C C . LYS A 1 210 ? -11.594 0.123 16.668 1.00 92.69 210 LYS A C 1
ATOM 1709 O O . LYS A 1 210 ? -12.803 0.254 16.790 1.00 92.69 210 LYS A O 1
ATOM 1714 N N . LYS A 1 211 ? -10.730 0.754 17.472 1.00 92.00 211 LYS A N 1
ATOM 1715 C CA . LYS A 1 211 ? -11.130 1.676 18.547 1.00 92.00 211 LYS A CA 1
ATOM 1716 C C . LYS A 1 211 ? -11.573 3.048 18.027 1.00 92.00 211 LYS A C 1
ATOM 1718 O O . LYS A 1 211 ? -12.153 3.824 18.791 1.00 92.00 211 LYS A O 1
ATOM 1723 N N . TYR A 1 212 ? -11.227 3.373 16.784 1.00 89.56 212 TYR A N 1
ATOM 1724 C CA . TYR A 1 212 ? -11.374 4.705 16.193 1.00 89.56 212 TYR A CA 1
ATOM 1725 C C . TYR A 1 212 ? -12.399 4.742 15.064 1.00 89.56 212 TYR A C 1
ATOM 1727 O O . TYR A 1 212 ? -12.950 5.797 14.789 1.00 89.56 212 TYR A O 1
ATOM 1735 N N . TYR A 1 213 ? -12.682 3.593 14.457 1.00 86.62 213 TYR A N 1
ATOM 1736 C CA . TYR A 1 213 ? -13.693 3.458 13.422 1.00 86.62 213 TYR A CA 1
ATOM 1737 C C . TYR A 1 213 ? -15.112 3.447 14.003 1.00 86.62 213 TYR A C 1
ATOM 1739 O O . TYR A 1 213 ? -15.444 2.604 14.838 1.00 86.62 213 TYR A O 1
ATOM 1747 N N . VAL A 1 214 ? -15.962 4.354 13.518 1.00 81.50 214 VAL A N 1
ATOM 1748 C CA . VAL A 1 214 ? -17.387 4.433 13.874 1.00 81.50 214 VAL A CA 1
ATOM 1749 C C . VAL A 1 214 ? -18.245 3.841 12.756 1.00 81.50 214 VAL A C 1
ATOM 1751 O O . VAL A 1 214 ? -18.036 4.130 11.579 1.00 81.50 214 VAL A O 1
ATOM 1754 N N . LYS A 1 215 ? -19.239 3.022 13.108 1.00 79.81 215 LYS A N 1
ATOM 1755 C CA . LYS A 1 215 ? -20.225 2.536 12.137 1.00 79.81 215 LYS A CA 1
ATOM 1756 C C . LYS A 1 215 ? -21.169 3.679 11.748 1.00 79.81 215 LYS A C 1
ATOM 1758 O O . LYS A 1 215 ? -21.830 4.240 12.619 1.00 79.81 215 LYS A O 1
ATOM 1763 N N . LYS A 1 216 ? -21.284 3.983 10.455 1.00 76.31 216 LYS A N 1
ATOM 1764 C CA . LYS A 1 216 ? -22.357 4.822 9.895 1.00 76.31 216 LYS A CA 1
ATOM 1765 C C . LYS A 1 216 ? -23.401 3.933 9.221 1.00 76.31 216 LYS A C 1
ATOM 1767 O O . LYS A 1 216 ? -23.055 2.907 8.646 1.00 76.31 216 LYS A O 1
ATOM 1772 N N . SER A 1 217 ? -24.670 4.332 9.297 1.00 68.19 217 SER A N 1
ATOM 1773 C CA . SER A 1 217 ? -25.771 3.691 8.566 1.00 68.19 217 SER A CA 1
ATOM 1774 C C . SER A 1 217 ? -26.238 4.601 7.431 1.00 68.19 217 SER A C 1
ATOM 1776 O O . SER A 1 217 ? -26.186 5.826 7.555 1.00 68.19 217 SER A O 1
ATOM 1778 N N . ILE A 1 218 ? -26.671 4.010 6.316 1.00 62.84 218 ILE A N 1
ATOM 1779 C CA . ILE A 1 218 ? -27.269 4.750 5.199 1.00 62.84 218 ILE A CA 1
ATOM 1780 C C . ILE A 1 218 ? -28.788 4.747 5.404 1.00 62.84 218 ILE A C 1
ATOM 1782 O O . ILE A 1 218 ? -29.441 3.711 5.282 1.00 62.84 218 ILE A O 1
ATOM 1786 N N . GLY A 1 219 ? -29.362 5.903 5.741 1.00 47.44 219 GLY A N 1
ATOM 1787 C CA . GLY A 1 219 ? -30.816 6.067 5.815 1.00 47.44 219 GLY A CA 1
ATOM 1788 C C . GLY A 1 219 ? -31.442 6.109 4.418 1.00 47.44 219 GLY A C 1
ATOM 1789 O O . GLY A 1 219 ? -30.913 6.769 3.524 1.00 47.44 219 GLY A O 1
ATOM 1790 N N . ARG A 1 220 ? -32.587 5.438 4.214 1.00 43.75 220 ARG A N 1
ATOM 1791 C CA . ARG A 1 220 ? -33.416 5.672 3.018 1.00 43.75 220 ARG A CA 1
ATOM 1792 C C . ARG A 1 220 ? -33.950 7.109 3.071 1.00 43.75 220 ARG A C 1
ATOM 1794 O O . ARG A 1 220 ? -34.456 7.497 4.126 1.00 43.75 220 ARG A O 1
ATOM 1801 N N . PRO A 1 221 ? -33.920 7.884 1.972 1.00 43.66 221 PRO A N 1
ATOM 1802 C CA . PRO A 1 221 ? -34.734 9.087 1.914 1.00 43.66 221 PRO A CA 1
ATOM 1803 C C . PRO A 1 221 ? -36.208 8.676 2.089 1.00 43.66 221 PRO A C 1
ATOM 1805 O O . PRO A 1 221 ? -36.611 7.635 1.551 1.00 43.66 221 PRO A O 1
ATOM 1808 N N . PRO A 1 222 ? -37.015 9.431 2.857 1.00 38.94 222 PRO A N 1
ATOM 1809 C CA . PRO A 1 222 ? -38.436 9.140 2.977 1.00 38.94 222 PRO A CA 1
ATOM 1810 C C . PRO A 1 222 ? -39.068 9.099 1.575 1.00 38.94 222 PRO A C 1
ATOM 1812 O O . PRO A 1 222 ? -38.650 9.862 0.695 1.00 38.94 222 PRO A O 1
ATOM 1815 N N . PRO A 1 223 ? -40.038 8.196 1.327 1.00 38.47 223 PRO A N 1
ATOM 1816 C CA . PRO A 1 223 ? -40.701 8.118 0.032 1.00 38.47 223 PRO A CA 1
ATOM 1817 C C . PRO A 1 223 ? -41.266 9.496 -0.321 1.00 38.47 223 PRO A C 1
ATOM 1819 O O . PRO A 1 223 ? -41.943 10.119 0.498 1.00 38.47 223 PRO A O 1
ATOM 1822 N N . LYS A 1 224 ? -40.956 9.990 -1.528 1.00 40.12 224 LYS A N 1
ATOM 1823 C CA . LYS A 1 224 ? -41.501 11.260 -2.020 1.00 40.12 224 LYS A CA 1
ATOM 1824 C C . LYS A 1 224 ? -43.032 11.188 -1.923 1.00 40.12 224 LYS A C 1
ATOM 1826 O O . LYS A 1 224 ? -43.606 10.269 -2.511 1.00 40.12 224 LYS A O 1
ATOM 1831 N N . PRO A 1 225 ? -43.697 12.106 -1.200 1.00 40.16 225 PRO A N 1
ATOM 1832 C CA . PRO A 1 225 ? -45.150 12.110 -1.140 1.00 40.16 225 PRO A CA 1
ATOM 1833 C C . PRO A 1 225 ? -45.715 12.316 -2.549 1.00 40.16 225 PRO A C 1
ATOM 1835 O O . PRO A 1 225 ? -45.207 13.132 -3.321 1.00 40.16 225 PRO A O 1
ATOM 1838 N N . SER A 1 226 ? -46.746 11.543 -2.892 1.00 42.38 226 SER A N 1
ATOM 1839 C CA . SER A 1 226 ? -47.477 11.670 -4.152 1.00 42.38 226 SER A CA 1
ATOM 1840 C C . SER A 1 226 ? -48.003 13.096 -4.327 1.00 42.38 226 SER A C 1
ATOM 1842 O O . SER A 1 226 ? -48.475 13.704 -3.367 1.00 42.38 226 SER A O 1
ATOM 1844 N N . ASN A 1 227 ? -47.964 13.604 -5.562 1.00 44.81 227 ASN A N 1
ATOM 1845 C CA . ASN A 1 227 ? -48.240 14.995 -5.962 1.00 44.81 227 ASN A CA 1
ATOM 1846 C C . ASN A 1 227 ? -49.623 15.580 -5.575 1.00 44.81 227 ASN A C 1
ATOM 1848 O O . ASN A 1 227 ? -49.934 16.698 -5.976 1.00 44.81 227 ASN A O 1
ATOM 1852 N N . SER A 1 228 ? -50.455 14.880 -4.806 1.00 42.81 228 SER A N 1
ATOM 1853 C CA . SER A 1 228 ? -51.731 15.381 -4.290 1.00 42.81 228 SER A CA 1
ATOM 1854 C C . SER A 1 228 ? -51.639 16.034 -2.902 1.00 42.81 228 SER A C 1
ATOM 1856 O O . SER A 1 228 ? -52.488 16.862 -2.597 1.00 42.81 228 SER A O 1
ATOM 1858 N N . SER A 1 229 ? -50.617 15.748 -2.080 1.00 44.25 229 SER A N 1
ATOM 1859 C CA . SER A 1 229 ? -50.552 16.232 -0.682 1.00 44.25 229 SER A CA 1
ATOM 1860 C C . SER A 1 229 ? -49.644 17.450 -0.440 1.00 44.25 229 SER A C 1
ATOM 1862 O O . SER A 1 229 ? -49.601 17.986 0.665 1.00 44.25 229 SER A O 1
ATOM 1864 N N . GLN A 1 230 ? -48.941 17.953 -1.463 1.00 41.38 230 GLN A N 1
ATOM 1865 C CA . GLN A 1 230 ? -48.065 19.133 -1.325 1.00 41.38 230 GLN A CA 1
ATOM 1866 C C . GLN A 1 230 ? -48.812 20.477 -1.302 1.00 41.38 230 GLN A C 1
ATOM 1868 O O . GLN A 1 230 ? -48.215 21.495 -0.945 1.00 41.38 230 GLN A O 1
ATOM 1873 N N . ARG A 1 231 ? -50.099 20.507 -1.681 1.00 39.84 231 ARG A N 1
ATOM 1874 C CA . ARG A 1 231 ? -50.889 21.748 -1.707 1.00 39.84 231 ARG A CA 1
ATOM 1875 C C . ARG A 1 231 ? -51.484 22.088 -0.338 1.00 39.84 231 ARG A C 1
ATOM 1877 O O . ARG A 1 231 ? -51.418 23.245 0.054 1.00 39.84 231 ARG A O 1
ATOM 1884 N N . GLU A 1 232 ? -51.935 21.088 0.419 1.00 40.84 232 GLU A N 1
ATOM 1885 C CA . GLU A 1 232 ? -52.513 21.286 1.761 1.00 40.84 232 GLU A CA 1
ATOM 1886 C C . GLU A 1 232 ? -51.445 21.605 2.824 1.00 40.84 232 GLU A C 1
ATOM 1888 O O . GLU A 1 232 ? -51.658 22.461 3.677 1.00 40.84 232 GLU A O 1
ATOM 1893 N N . PHE A 1 233 ? -50.243 21.020 2.731 1.00 35.69 233 PHE A N 1
ATOM 1894 C CA . PHE A 1 233 ? -49.172 21.272 3.710 1.00 35.69 233 PHE A CA 1
ATOM 1895 C C . PHE A 1 233 ? -48.550 22.678 3.596 1.00 35.69 233 PHE A C 1
ATOM 1897 O O . PHE A 1 233 ? -48.013 23.212 4.564 1.00 35.69 233 PHE A O 1
ATOM 1904 N N . ARG A 1 234 ? -48.623 23.306 2.412 1.00 33.69 234 ARG A N 1
ATOM 1905 C CA . ARG A 1 234 ? -48.099 24.665 2.181 1.00 33.69 234 ARG A CA 1
ATOM 1906 C C . ARG A 1 234 ? -49.040 25.774 2.648 1.00 33.69 234 ARG A C 1
ATOM 1908 O O . ARG A 1 234 ? -48.549 26.868 2.918 1.00 33.69 234 ARG A O 1
ATOM 1915 N N . GLU A 1 235 ? -50.344 25.518 2.736 1.00 38.19 235 GLU A N 1
ATOM 1916 C CA . GLU A 1 235 ? -51.292 26.487 3.302 1.00 38.19 235 GLU A CA 1
ATOM 1917 C C . GLU A 1 235 ? -51.275 26.458 4.836 1.00 38.19 235 GLU A C 1
ATOM 1919 O O . GLU A 1 235 ? -51.265 27.519 5.451 1.00 38.19 235 GLU A O 1
ATOM 1924 N N . LEU A 1 236 ? -51.089 25.281 5.447 1.00 32.56 236 LEU A N 1
ATOM 1925 C CA . LEU A 1 236 ? -50.979 25.121 6.906 1.00 32.56 236 LEU A CA 1
ATOM 1926 C C . LEU A 1 236 ? -49.728 25.778 7.525 1.00 32.56 236 LEU A C 1
ATOM 1928 O O . LEU A 1 236 ? -49.759 26.205 8.674 1.00 32.56 236 LEU A O 1
ATOM 1932 N N . LEU A 1 237 ? -48.627 25.903 6.776 1.00 30.91 237 LEU A N 1
ATOM 1933 C CA . LEU A 1 237 ? -47.378 26.509 7.269 1.00 30.91 237 LEU A CA 1
ATOM 1934 C C . LEU A 1 237 ? -47.340 28.044 7.191 1.00 30.91 237 LEU A C 1
ATOM 1936 O O . LEU A 1 237 ? -46.422 28.652 7.738 1.00 30.91 237 LEU A O 1
ATOM 1940 N N . LYS A 1 238 ? -48.313 28.686 6.529 1.00 34.81 238 LYS A N 1
ATOM 1941 C CA . LYS A 1 238 ? -48.403 30.157 6.484 1.00 34.81 238 LYS A CA 1
ATOM 1942 C C . LYS A 1 238 ? -49.123 30.763 7.690 1.00 34.81 238 LYS A C 1
ATOM 1944 O O . LYS A 1 238 ? -48.950 31.953 7.925 1.00 34.81 238 LYS A O 1
ATOM 1949 N N . GLU A 1 239 ? -49.874 29.972 8.454 1.00 33.91 239 GLU A N 1
ATOM 1950 C CA . GLU A 1 239 ? -50.618 30.449 9.631 1.00 33.91 239 GLU A CA 1
ATOM 1951 C C . GLU A 1 239 ? -49.844 30.343 10.958 1.00 33.91 239 GLU A C 1
ATOM 1953 O O . GLU A 1 239 ? -50.309 30.875 11.960 1.00 33.91 239 GLU A O 1
ATOM 1958 N N . VAL A 1 240 ? -48.665 29.704 10.997 1.00 30.28 240 VAL A N 1
ATOM 1959 C CA . VAL A 1 240 ? -48.004 29.342 12.276 1.00 30.28 240 VAL A CA 1
ATOM 1960 C C . VAL A 1 240 ? -46.719 30.136 12.573 1.00 30.28 240 VAL A C 1
ATOM 1962 O O . VAL A 1 240 ? -46.144 29.990 13.644 1.00 30.28 240 VAL A O 1
ATOM 1965 N N . TYR A 1 241 ? -46.266 31.030 11.687 1.00 29.17 241 TYR A N 1
ATOM 1966 C CA . TYR A 1 241 ? -45.100 31.882 11.974 1.00 29.17 241 TYR A CA 1
ATOM 1967 C C . TYR A 1 241 ? -45.509 33.276 12.460 1.00 29.17 241 TYR A C 1
ATOM 1969 O O . TYR A 1 241 ? -45.489 34.234 11.691 1.00 29.17 241 TYR A O 1
ATOM 1977 N N . PHE A 1 242 ? -45.825 33.380 13.752 1.00 25.80 242 PHE A N 1
ATOM 1978 C CA . PHE A 1 242 ? -45.604 34.591 14.545 1.00 25.80 242 PHE A CA 1
ATOM 1979 C C . PHE A 1 242 ? -45.203 34.225 15.983 1.00 25.80 242 PHE A C 1
ATOM 1981 O O . PHE A 1 242 ? -45.787 33.334 16.590 1.00 25.80 242 PHE A O 1
ATOM 1988 N N . ASP A 1 243 ? -44.233 34.996 16.473 1.00 23.66 243 ASP A N 1
ATOM 1989 C CA . ASP A 1 243 ? -43.790 35.208 17.854 1.00 23.66 243 ASP A CA 1
ATOM 1990 C C . ASP A 1 243 ? -42.750 34.286 18.534 1.00 23.66 243 ASP A C 1
ATOM 1992 O O . ASP A 1 243 ? -42.970 33.121 18.850 1.00 23.66 243 ASP A O 1
ATOM 1996 N N . SER A 1 244 ? -41.636 34.972 18.837 1.00 24.62 244 SER A N 1
ATOM 1997 C CA . SER A 1 244 ? -40.812 34.980 20.056 1.00 24.62 244 SER A CA 1
ATOM 1998 C C . SER A 1 244 ? -39.900 33.802 20.416 1.00 24.62 244 SER A C 1
ATOM 2000 O O . SER A 1 244 ? -40.338 32.682 20.649 1.00 24.62 244 SER A O 1
ATOM 2002 N N . ASP A 1 245 ? -38.614 34.159 20.523 1.00 29.39 245 ASP A N 1
ATOM 2003 C CA . ASP A 1 245 ? -37.608 33.777 21.526 1.00 29.39 245 ASP A CA 1
ATOM 2004 C C . ASP A 1 245 ? -38.001 32.713 22.570 1.00 29.39 245 ASP A C 1
ATOM 2006 O O . ASP A 1 245 ? -38.889 32.945 23.381 1.00 29.39 245 ASP A O 1
ATOM 2010 N N . GLU A 1 246 ? -37.244 31.610 22.631 1.00 24.19 246 GLU A N 1
ATOM 2011 C CA . GLU A 1 246 ? -36.474 31.177 23.815 1.00 24.19 246 GLU A CA 1
ATOM 2012 C C . GLU A 1 246 ? -35.699 29.870 23.535 1.00 24.19 246 GLU A C 1
ATOM 2014 O O . GLU A 1 246 ? -36.082 29.022 22.731 1.00 24.19 246 GLU A O 1
ATOM 2019 N N . ILE A 1 247 ? -34.544 29.759 24.186 1.00 29.84 247 ILE A N 1
ATOM 2020 C CA . ILE A 1 247 ? -33.568 28.662 24.140 1.00 29.84 247 ILE A CA 1
ATOM 2021 C C . ILE A 1 247 ? -34.041 27.521 25.059 1.00 29.84 247 ILE A C 1
ATOM 2023 O O . ILE A 1 247 ? -34.406 27.820 26.187 1.00 29.84 247 ILE A O 1
ATOM 2027 N N . ASP A 1 248 ? -33.918 26.241 24.664 1.00 22.41 248 ASP A N 1
ATOM 2028 C CA . ASP A 1 248 ? -33.186 25.271 25.507 1.00 22.41 248 ASP A CA 1
ATOM 2029 C C . ASP A 1 248 ? -32.760 23.967 24.810 1.00 22.41 248 ASP A C 1
ATOM 2031 O O . ASP A 1 248 ? -33.461 23.383 23.982 1.00 22.41 248 ASP A O 1
ATOM 2035 N N . PHE A 1 249 ? -31.562 23.520 25.186 1.00 32.31 249 PHE A N 1
ATOM 2036 C CA . PHE A 1 249 ? -30.922 22.270 24.786 1.00 32.31 249 PHE A CA 1
ATOM 2037 C C . PHE A 1 249 ? -31.544 21.086 25.532 1.00 32.31 249 PHE A C 1
ATOM 2039 O O . PHE A 1 249 ? -31.534 21.088 26.754 1.00 32.31 249 PHE A O 1
ATOM 2046 N N . HIS A 1 250 ? -31.933 20.017 24.826 1.00 24.81 250 HIS A N 1
ATOM 2047 C CA . HIS A 1 250 ? -31.709 18.633 25.274 1.00 24.81 250 HIS A CA 1
ATOM 2048 C C . HIS A 1 250 ? -32.006 17.604 24.162 1.00 24.81 250 HIS A C 1
ATOM 2050 O O . HIS A 1 250 ? -33.036 17.659 23.498 1.00 24.81 250 HIS A O 1
ATOM 2056 N N . SER A 1 251 ? -31.130 16.591 24.067 1.00 26.34 251 SER A N 1
ATOM 2057 C CA . SER A 1 251 ? -31.378 15.254 23.495 1.00 26.34 251 SER A CA 1
ATOM 2058 C C . SER A 1 251 ? -31.308 15.080 21.961 1.00 26.34 251 SER A C 1
ATOM 2060 O O . SER A 1 251 ? -32.295 14.760 21.299 1.00 26.34 251 SER A O 1
ATOM 2062 N N . ASP A 1 252 ? -30.079 15.185 21.445 1.00 28.70 252 ASP A N 1
ATOM 2063 C CA . ASP A 1 252 ? -29.423 14.373 20.398 1.00 28.70 252 ASP A CA 1
ATOM 2064 C C . ASP A 1 252 ? -30.308 13.532 19.455 1.00 28.70 252 ASP A C 1
ATOM 2066 O O . ASP A 1 252 ? -30.406 12.304 19.537 1.00 28.70 252 ASP A O 1
ATOM 2070 N N . LYS A 1 253 ? -30.853 14.213 18.448 1.00 28.30 253 LYS A N 1
ATOM 2071 C CA . LYS A 1 253 ? -31.106 13.675 17.108 1.00 28.30 253 LYS A CA 1
ATOM 2072 C C . LYS A 1 253 ? -30.512 14.667 16.120 1.00 28.30 253 LYS A C 1
ATOM 2074 O O . LYS A 1 253 ? -31.049 15.758 15.977 1.00 28.30 253 LYS A O 1
ATOM 2079 N N . THR A 1 254 ? -29.421 14.324 15.441 1.00 26.62 254 THR A N 1
ATOM 2080 C CA . THR A 1 254 ? -28.930 15.172 14.347 1.00 26.62 254 THR A CA 1
ATOM 2081 C C . THR A 1 254 ? -29.364 14.582 13.017 1.00 26.62 254 THR A C 1
ATOM 2083 O O . THR A 1 254 ? -28.858 13.561 12.551 1.00 26.62 254 THR A O 1
ATOM 2086 N N . GLU A 1 255 ? -30.381 15.239 12.471 1.00 26.56 255 GLU A N 1
ATOM 2087 C CA . GLU A 1 255 ? -30.948 15.070 11.146 1.00 26.56 255 GLU A CA 1
ATOM 2088 C C . GLU A 1 255 ? -29.945 15.371 10.022 1.00 26.56 255 GLU A C 1
ATOM 2090 O O . GLU A 1 255 ? -28.982 16.124 10.164 1.00 26.56 255 GLU A O 1
ATOM 2095 N N . LEU A 1 256 ? -30.225 14.744 8.880 1.00 25.14 256 LEU A N 1
ATOM 2096 C CA . LEU A 1 256 ? -29.559 14.886 7.592 1.00 25.14 256 LEU A CA 1
ATOM 2097 C C . LEU A 1 256 ? -29.577 16.330 7.069 1.00 25.14 256 LEU A C 1
ATOM 2099 O O . LEU A 1 256 ? -30.644 16.885 6.815 1.00 25.14 256 LEU A O 1
ATOM 2103 N N . LEU A 1 257 ? -28.400 16.865 6.742 1.00 24.92 257 LEU A N 1
ATOM 2104 C CA . LEU A 1 257 ? -28.256 18.016 5.851 1.00 24.92 257 LEU A CA 1
ATOM 2105 C C . LEU A 1 257 ? -27.886 17.538 4.443 1.00 24.92 257 LEU A C 1
ATOM 2107 O O . LEU A 1 257 ? -26.809 16.992 4.205 1.00 24.92 257 LEU A O 1
ATOM 2111 N N . TRP A 1 258 ? -28.811 17.753 3.509 1.00 24.08 258 TRP A N 1
ATOM 2112 C CA . TRP A 1 258 ? -28.576 17.664 2.072 1.00 24.08 258 TRP A CA 1
ATOM 2113 C C . TRP A 1 258 ? -27.702 18.852 1.665 1.00 24.08 258 TRP A C 1
ATOM 2115 O O . TRP A 1 258 ? -28.150 19.997 1.716 1.00 24.08 258 TRP A O 1
ATOM 2125 N N . ILE A 1 259 ? -26.449 18.599 1.288 1.00 26.98 259 ILE A N 1
ATOM 2126 C CA . ILE A 1 259 ? -25.565 19.646 0.769 1.00 26.98 259 ILE A CA 1
ATOM 2127 C C . ILE A 1 259 ? -25.925 19.869 -0.701 1.00 26.98 259 ILE A C 1
ATOM 2129 O O . ILE A 1 259 ? -25.648 19.027 -1.554 1.00 26.98 259 ILE A O 1
ATOM 2133 N N . ASN A 1 260 ? -26.576 21.002 -0.968 1.00 24.98 260 ASN A N 1
ATOM 2134 C CA . ASN A 1 260 ? -26.718 21.563 -2.306 1.00 24.98 260 ASN A CA 1
ATOM 2135 C C . ASN A 1 260 ? -25.340 21.963 -2.848 1.00 24.98 260 ASN A C 1
ATOM 2137 O O . ASN A 1 260 ? -24.522 22.527 -2.122 1.00 24.98 260 ASN A O 1
ATOM 2141 N N . ASP A 1 261 ? -25.126 21.711 -4.139 1.00 34.50 261 ASP A N 1
ATOM 2142 C CA . ASP A 1 261 ? -24.028 22.270 -4.923 1.00 34.50 261 ASP A CA 1
ATOM 2143 C C . ASP A 1 261 ? -24.041 23.804 -4.830 1.00 34.50 261 ASP A C 1
ATOM 2145 O O . ASP A 1 261 ? -24.833 24.477 -5.494 1.00 34.50 261 ASP A O 1
ATOM 2149 N N . SER A 1 262 ? -23.126 24.37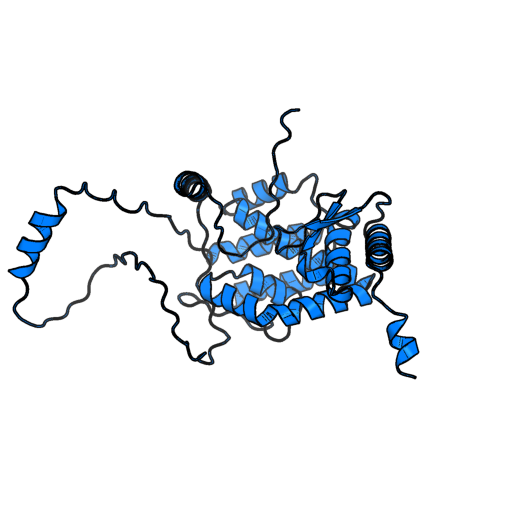2 -4.049 1.00 29.20 262 SER A N 1
ATOM 2150 C CA . SER A 1 262 ? -22.713 25.763 -4.196 1.00 29.20 262 SER A CA 1
ATOM 2151 C C . SER A 1 262 ? -21.199 25.831 -4.365 1.00 29.20 262 SER A C 1
ATOM 2153 O O . SER A 1 262 ? -20.403 25.423 -3.519 1.00 29.20 262 SER A O 1
ATOM 2155 N N . LYS A 1 263 ? -20.805 26.332 -5.540 1.00 32.72 263 LYS A N 1
ATOM 2156 C CA . LYS A 1 263 ? -19.475 26.873 -5.808 1.00 32.72 263 LYS A CA 1
ATOM 2157 C C . LYS A 1 263 ? -19.273 28.082 -4.898 1.00 32.72 263 LYS A C 1
ATOM 2159 O O . LYS A 1 263 ? -19.565 29.192 -5.321 1.00 32.72 263 LYS A O 1
ATOM 2164 N N . ASP A 1 264 ? -18.751 27.865 -3.702 1.00 27.95 264 ASP A N 1
ATOM 2165 C CA . ASP A 1 264 ? -18.224 28.947 -2.882 1.00 27.95 264 ASP A CA 1
ATOM 2166 C C . ASP A 1 264 ? -16.751 28.695 -2.577 1.00 27.95 264 ASP A C 1
ATOM 2168 O O . ASP A 1 264 ? -16.337 27.620 -2.136 1.00 27.95 264 ASP A O 1
ATOM 2172 N N . ASN A 1 265 ? -15.952 29.711 -2.899 1.00 35.31 265 ASN A N 1
ATOM 2173 C CA . ASN A 1 265 ? -14.530 29.797 -2.616 1.00 35.31 265 ASN A CA 1
ATOM 2174 C C . ASN A 1 265 ? -14.322 29.721 -1.099 1.00 35.31 265 ASN A C 1
ATOM 2176 O O . ASN A 1 265 ? -14.455 30.717 -0.395 1.00 35.31 265 ASN A O 1
ATOM 2180 N N . LEU A 1 266 ? -13.997 28.531 -0.600 1.00 31.91 266 LEU A N 1
ATOM 2181 C CA . LEU A 1 266 ? -13.558 28.337 0.775 1.00 31.91 266 LEU A CA 1
ATOM 2182 C C . LEU A 1 266 ? -12.083 28.723 0.875 1.00 31.91 266 LEU A C 1
ATOM 2184 O O . LEU A 1 266 ? -11.198 27.979 0.445 1.00 31.91 266 LEU A O 1
ATOM 2188 N N . GLU A 1 267 ? -11.841 29.900 1.449 1.00 29.88 267 GLU A N 1
ATOM 2189 C CA . GLU A 1 267 ? -10.560 30.256 2.049 1.00 29.88 267 GLU A CA 1
ATOM 2190 C C . GLU A 1 267 ? -10.104 29.105 2.957 1.00 29.88 267 GLU A C 1
ATOM 2192 O O . GLU A 1 267 ? -10.779 28.702 3.908 1.00 29.88 267 GLU A O 1
ATOM 2197 N N . VAL A 1 268 ? -8.966 28.516 2.596 1.00 32.59 268 VAL A N 1
ATOM 2198 C CA . VAL A 1 268 ? -8.356 27.397 3.305 1.00 32.59 268 VAL A CA 1
ATOM 2199 C C . VAL A 1 268 ? -7.768 27.941 4.602 1.00 32.59 268 VAL A C 1
ATOM 2201 O O . VAL A 1 268 ? -6.648 28.435 4.619 1.00 32.59 268 VAL A O 1
ATOM 2204 N N . ASN A 1 269 ? -8.535 27.859 5.689 1.00 33.75 269 ASN A N 1
ATOM 2205 C CA . ASN A 1 269 ? -8.001 28.072 7.029 1.00 33.75 269 ASN A CA 1
ATOM 2206 C C . ASN A 1 269 ? -6.964 26.981 7.365 1.00 33.75 269 ASN A C 1
ATOM 2208 O O . ASN A 1 269 ? -7.164 25.791 7.090 1.00 33.75 269 ASN A O 1
ATOM 2212 N N . ASP A 1 270 ? -5.858 27.423 7.957 1.00 39.84 270 ASP A N 1
ATOM 2213 C CA . ASP A 1 270 ? -4.536 26.780 8.023 1.00 39.84 270 ASP A CA 1
ATOM 2214 C C . ASP A 1 270 ? -4.403 25.599 9.012 1.00 39.84 270 ASP A C 1
ATOM 2216 O O . ASP A 1 270 ? -3.298 25.145 9.312 1.00 39.84 270 ASP A O 1
ATOM 2220 N N . ASP A 1 271 ? -5.509 25.027 9.497 1.00 49.50 271 ASP A N 1
ATOM 2221 C CA . ASP A 1 271 ? -5.461 23.802 10.304 1.00 49.50 271 ASP A CA 1
ATOM 2222 C C . ASP A 1 271 ? -5.316 22.581 9.381 1.00 49.50 271 ASP A C 1
ATOM 2224 O O . ASP A 1 271 ? -6.263 21.896 8.971 1.00 49.50 271 ASP A O 1
ATOM 2228 N N . LEU A 1 272 ? -4.071 22.338 8.975 1.00 52.75 272 LEU A N 1
ATOM 2229 C CA . LEU A 1 272 ? -3.659 21.227 8.115 1.00 52.75 272 LEU A CA 1
ATOM 2230 C C . LEU A 1 272 ? -3.703 19.854 8.816 1.00 52.75 272 LEU A C 1
ATOM 2232 O O . LEU A 1 272 ? -3.659 18.839 8.122 1.00 52.75 272 LEU A O 1
ATOM 2236 N N . ASP A 1 273 ? -3.862 19.815 10.144 1.00 60.12 273 ASP A N 1
ATOM 2237 C CA . ASP A 1 273 ? -3.684 18.604 10.963 1.00 60.12 273 ASP A CA 1
ATOM 2238 C C . ASP A 1 273 ? -4.995 17.953 11.456 1.00 60.12 273 ASP A C 1
ATOM 2240 O O . ASP A 1 273 ? -4.948 16.919 12.130 1.00 60.12 273 ASP A O 1
ATOM 2244 N N . ILE A 1 274 ? -6.162 18.532 11.141 1.00 74.31 274 ILE A N 1
ATOM 2245 C CA . ILE A 1 274 ? -7.467 17.987 11.547 1.00 74.31 274 ILE A CA 1
ATOM 2246 C C . ILE A 1 274 ? -8.071 17.175 10.398 1.00 74.31 274 ILE A C 1
ATOM 2248 O O . ILE A 1 274 ? -8.397 17.713 9.337 1.00 74.31 274 ILE A O 1
ATOM 2252 N N . ILE A 1 275 ? -8.244 15.876 10.634 1.00 82.44 275 ILE A N 1
ATOM 2253 C CA . ILE A 1 275 ? -8.970 14.954 9.755 1.00 82.44 275 ILE A CA 1
ATOM 2254 C C . ILE A 1 275 ? -10.369 14.672 10.315 1.00 82.44 275 ILE A C 1
ATOM 2256 O O . ILE A 1 275 ? -10.613 14.800 11.515 1.00 82.44 275 ILE A O 1
ATOM 2260 N N . GLU A 1 276 ? -11.304 14.304 9.443 1.00 81.94 276 GLU A N 1
ATOM 2261 C CA . GLU A 1 276 ? -12.627 13.838 9.877 1.00 81.94 276 GLU A CA 1
ATOM 2262 C C . GLU A 1 276 ? -12.521 12.517 10.644 1.00 81.94 276 GLU A C 1
ATOM 2264 O O . GLU A 1 276 ? -11.519 11.800 10.551 1.00 81.94 276 GLU A O 1
ATOM 2269 N N . ASP A 1 277 ? -13.561 12.181 11.403 1.00 80.19 277 ASP A N 1
ATOM 2270 C CA . ASP A 1 277 ? -13.564 10.937 12.168 1.00 80.19 277 ASP A CA 1
ATOM 2271 C C . ASP A 1 277 ? -13.666 9.711 11.247 1.00 80.19 277 ASP A C 1
ATOM 2273 O O . ASP A 1 277 ? -14.559 9.662 10.391 1.00 80.19 277 ASP A O 1
ATOM 2277 N N . PRO A 1 278 ? -12.805 8.689 11.429 1.00 82.06 278 PRO A N 1
ATOM 2278 C CA . PRO A 1 278 ? -12.850 7.477 10.631 1.00 82.06 278 PRO A CA 1
ATOM 2279 C C . PRO A 1 278 ? -14.174 6.745 10.805 1.00 82.06 278 PRO A C 1
ATOM 2281 O O . PRO A 1 278 ? -14.623 6.471 11.922 1.00 82.06 278 PRO A O 1
ATOM 2284 N N . PHE A 1 279 ? -14.779 6.353 9.689 1.00 78.81 279 PHE A N 1
ATOM 2285 C CA . PHE A 1 279 ? -16.025 5.603 9.702 1.00 78.81 279 PHE A CA 1
ATOM 2286 C C . PHE A 1 279 ? -16.025 4.449 8.706 1.00 78.81 279 PHE A C 1
ATOM 2288 O O . PHE A 1 279 ? -15.204 4.370 7.794 1.00 78.81 279 PHE A O 1
ATOM 2295 N N . TYR A 1 280 ? -16.967 3.534 8.903 1.00 73.56 280 TYR A N 1
ATOM 2296 C CA . TYR A 1 280 ? -17.227 2.414 8.010 1.00 73.56 280 TYR A CA 1
ATOM 2297 C C . TYR A 1 280 ? -18.737 2.170 7.904 1.00 73.56 280 TYR A C 1
ATOM 2299 O O . TYR A 1 280 ? -19.484 2.475 8.832 1.00 73.56 280 TYR A O 1
ATOM 2307 N N . PHE A 1 281 ? -19.186 1.620 6.779 1.00 72.75 281 PHE A N 1
ATOM 2308 C CA . PHE A 1 281 ? -20.551 1.108 6.601 1.00 72.75 281 PHE A CA 1
ATOM 2309 C C . PHE A 1 281 ? -20.564 -0.403 6.816 1.00 72.75 281 PHE A C 1
ATOM 2311 O O . PHE A 1 281 ? -19.524 -1.031 6.667 1.00 72.75 281 PHE A O 1
ATOM 2318 N N . GLU A 1 282 ? -21.694 -1.019 7.150 1.00 66.62 282 GLU A N 1
ATOM 2319 C CA . GLU A 1 282 ? -21.782 -2.485 7.081 1.00 66.62 282 GLU A CA 1
ATOM 2320 C C . GLU A 1 282 ? -21.972 -2.968 5.638 1.00 66.62 282 GLU A C 1
ATOM 2322 O O . GLU A 1 282 ? -22.488 -2.242 4.790 1.00 66.62 282 GLU A O 1
ATOM 2327 N N . GLU A 1 283 ? -21.591 -4.217 5.356 1.00 61.78 283 GLU A N 1
ATOM 2328 C CA . GLU A 1 283 ? -21.764 -4.832 4.027 1.00 61.78 283 GLU A CA 1
ATOM 2329 C C . GLU A 1 283 ? -23.226 -4.798 3.557 1.00 61.78 283 GLU A C 1
ATOM 2331 O O . GLU A 1 283 ? -23.499 -4.532 2.388 1.00 61.78 283 GLU A O 1
ATOM 2336 N N . SER A 1 284 ? -24.174 -4.961 4.486 1.00 62.06 284 SER A N 1
ATOM 2337 C CA . SER A 1 284 ? -25.608 -4.871 4.187 1.00 62.06 284 SER A CA 1
ATOM 2338 C C . SER A 1 284 ? -26.065 -3.469 3.759 1.00 62.06 284 SER A C 1
ATOM 2340 O O . SER A 1 284 ? -27.058 -3.344 3.044 1.00 62.06 284 SER A O 1
ATOM 2342 N N . ASP A 1 285 ? -25.351 -2.414 4.160 1.00 55.28 285 ASP A N 1
ATOM 2343 C CA . ASP A 1 285 ? -25.633 -1.036 3.747 1.00 55.28 285 ASP A CA 1
ATOM 2344 C C . ASP A 1 285 ? -24.989 -0.719 2.385 1.00 55.28 285 ASP A C 1
ATOM 2346 O O . ASP A 1 285 ? -25.553 0.048 1.606 1.00 55.28 285 ASP A O 1
ATOM 2350 N N . TYR A 1 286 ? -23.863 -1.366 2.056 1.00 51.94 286 TYR A N 1
ATOM 2351 C CA . TYR A 1 286 ? -23.237 -1.305 0.728 1.00 51.94 286 TYR A CA 1
ATOM 2352 C C . TYR A 1 286 ? -24.092 -1.975 -0.354 1.00 51.94 286 TYR A C 1
ATOM 2354 O O . TYR A 1 286 ? -24.290 -1.404 -1.422 1.00 51.94 286 TYR A O 1
ATOM 2362 N N . GLN A 1 287 ? -24.657 -3.151 -0.076 1.00 49.53 287 GLN A N 1
ATOM 2363 C CA . GLN A 1 287 ? -25.565 -3.816 -1.020 1.00 49.53 287 GLN A CA 1
ATOM 2364 C C . GLN A 1 287 ? -26.827 -2.971 -1.275 1.00 49.53 287 GLN A C 1
ATOM 2366 O O . GLN A 1 287 ? -27.239 -2.782 -2.417 1.00 49.53 287 GLN A O 1
ATOM 2371 N N . LYS A 1 288 ? -27.383 -2.348 -0.227 1.00 46.44 288 LYS A N 1
ATOM 2372 C CA . LYS A 1 288 ? -28.545 -1.449 -0.351 1.00 46.44 288 LYS A CA 1
ATOM 2373 C C . LYS A 1 288 ? -28.262 -0.178 -1.156 1.00 46.44 288 LYS A C 1
ATOM 2375 O O . LYS A 1 288 ? -29.195 0.371 -1.739 1.00 46.44 288 LYS A O 1
ATOM 2380 N N . SER A 1 289 ? -27.027 0.330 -1.164 1.00 41.84 289 SER A N 1
ATOM 2381 C CA . SER A 1 289 ? -26.669 1.528 -1.937 1.00 41.84 289 SER A CA 1
ATOM 2382 C C . SER A 1 289 ? -26.490 1.226 -3.431 1.00 41.84 289 SER A C 1
ATOM 2384 O O . SER A 1 289 ? -26.832 2.073 -4.260 1.00 41.84 289 SER A O 1
ATOM 2386 N N . GLN A 1 290 ? -26.046 0.013 -3.781 1.00 42.28 290 GLN A N 1
ATOM 2387 C CA . GLN A 1 290 ? -25.961 -0.460 -5.167 1.00 42.28 290 GLN A CA 1
ATOM 2388 C C . GLN A 1 290 ? -27.352 -0.635 -5.802 1.00 42.28 290 GLN A C 1
ATOM 2390 O O . GLN A 1 290 ? -27.561 -0.190 -6.932 1.00 42.28 290 GLN A O 1
ATOM 2395 N N . ASP A 1 291 ? -28.326 -1.157 -5.048 1.00 39.62 291 ASP A N 1
ATOM 2396 C CA . ASP A 1 291 ? -29.714 -1.330 -5.510 1.00 39.62 291 ASP A CA 1
ATOM 2397 C C . ASP A 1 291 ? -30.460 -0.003 -5.755 1.00 39.62 291 ASP A C 1
ATOM 2399 O O . ASP A 1 291 ? -31.400 0.052 -6.547 1.00 39.62 291 ASP A O 1
ATOM 2403 N N . LEU A 1 292 ? -30.065 1.083 -5.079 1.00 37.47 292 LEU A N 1
ATOM 2404 C CA . LEU A 1 292 ? -30.767 2.371 -5.145 1.00 37.47 292 LEU A CA 1
ATOM 2405 C C . LEU A 1 292 ? -30.330 3.267 -6.309 1.00 37.47 292 LEU A C 1
ATOM 2407 O O . LEU A 1 292 ? -31.122 4.105 -6.739 1.00 37.47 292 LEU A O 1
ATOM 2411 N N . ASN A 1 293 ? -29.100 3.123 -6.810 1.00 32.78 293 ASN A N 1
ATOM 2412 C CA . ASN A 1 293 ? -28.528 4.115 -7.722 1.00 32.78 293 ASN A CA 1
ATOM 2413 C C . ASN A 1 293 ? -28.313 3.657 -9.163 1.00 32.78 293 ASN A C 1
ATOM 2415 O O . ASN A 1 293 ? -28.106 4.533 -9.996 1.00 32.78 293 ASN A O 1
ATOM 2419 N N . GLY A 1 294 ? -28.364 2.360 -9.503 1.00 32.72 294 GLY A N 1
ATOM 2420 C CA . GLY A 1 294 ? -28.295 1.854 -10.895 1.00 32.72 294 GLY A CA 1
ATOM 2421 C C . GLY A 1 294 ? -27.114 2.346 -11.762 1.00 32.72 294 GLY A C 1
ATOM 2422 O O . GLY A 1 294 ? -27.029 2.026 -12.945 1.00 32.72 294 GLY A O 1
ATOM 2423 N N . ARG A 1 295 ? -26.212 3.150 -11.196 1.00 29.88 295 ARG A N 1
ATOM 2424 C CA . ARG A 1 295 ? -25.070 3.830 -11.792 1.00 29.88 295 ARG A CA 1
ATOM 2425 C C . ARG A 1 295 ? -24.089 4.125 -10.669 1.00 29.88 295 ARG A C 1
ATOM 2427 O O . ARG A 1 295 ? -24.392 4.834 -9.711 1.00 29.88 295 ARG A O 1
ATOM 2434 N N . SER A 1 296 ? -22.905 3.560 -10.836 1.00 36.50 296 SER A N 1
ATOM 2435 C CA . SER A 1 296 ? -21.702 3.781 -10.051 1.00 36.50 296 SER A CA 1
ATOM 2436 C C . SER A 1 296 ? -21.403 5.274 -9.878 1.00 36.50 296 SER A C 1
ATOM 2438 O O . SER A 1 296 ? -20.926 5.939 -10.800 1.00 36.50 296 SER A O 1
ATOM 2440 N N . GLN A 1 297 ? -21.638 5.797 -8.681 1.00 31.61 297 GLN A N 1
ATOM 2441 C CA . GLN A 1 297 ? -20.882 6.931 -8.163 1.00 31.61 297 GLN A CA 1
ATOM 2442 C C . GLN A 1 297 ? -20.419 6.566 -6.759 1.00 31.61 297 GLN A C 1
ATOM 2444 O O . GLN A 1 297 ? -21.016 6.945 -5.755 1.00 31.61 297 GLN A O 1
ATOM 2449 N N . GLU A 1 298 ? -19.353 5.771 -6.713 1.00 32.12 298 GLU A N 1
ATOM 2450 C CA . GLU A 1 298 ? -18.522 5.687 -5.523 1.00 32.12 298 GLU A CA 1
ATOM 2451 C C . GLU A 1 298 ? -17.830 7.043 -5.312 1.00 32.12 298 GLU A C 1
ATOM 2453 O O . GLU A 1 298 ? -17.253 7.602 -6.255 1.00 32.12 298 GLU A O 1
ATOM 2458 N N . PRO A 1 299 ? -17.844 7.597 -4.092 1.00 28.45 299 PRO A N 1
ATOM 2459 C CA . PRO A 1 299 ? -16.916 8.648 -3.742 1.00 28.45 299 PRO A CA 1
ATOM 2460 C C . PRO A 1 299 ? -15.503 8.059 -3.723 1.00 28.45 299 PRO A C 1
ATOM 2462 O O . PRO A 1 299 ? -15.197 7.168 -2.936 1.00 28.45 299 PRO A O 1
ATOM 2465 N N . LEU A 1 300 ? -14.672 8.592 -4.619 1.00 34.84 300 LEU A N 1
ATOM 2466 C CA . LEU A 1 300 ? -13.214 8.492 -4.737 1.00 34.84 300 LEU A CA 1
ATOM 2467 C C . LEU A 1 300 ? -12.470 8.320 -3.400 1.00 34.84 300 LEU A C 1
ATOM 2469 O O . LEU A 1 300 ? -11.903 9.286 -2.916 1.00 34.84 300 LEU A O 1
ATOM 2473 N N . ILE A 1 301 ? -12.434 7.111 -2.838 1.00 28.98 301 ILE A N 1
ATOM 2474 C CA . ILE A 1 301 ? -11.253 6.483 -2.232 1.00 28.98 301 ILE A CA 1
ATOM 2475 C C . ILE A 1 301 ? -11.509 4.980 -2.219 1.00 28.98 301 ILE A C 1
ATOM 2477 O O . ILE A 1 301 ? -12.303 4.486 -1.418 1.00 28.98 301 ILE A O 1
ATOM 2481 N N . ASN A 1 302 ? -10.801 4.261 -3.079 1.00 29.09 302 ASN A N 1
ATOM 2482 C CA . ASN A 1 302 ? -9.963 3.096 -2.787 1.00 29.09 302 ASN A CA 1
ATOM 2483 C C . ASN A 1 302 ? -9.710 2.374 -4.111 1.00 29.09 302 ASN A C 1
ATOM 24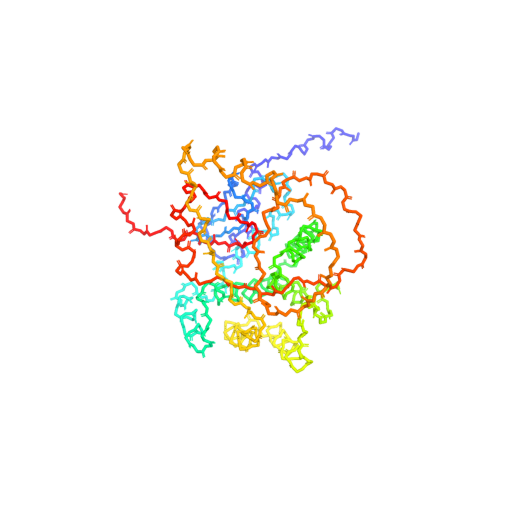85 O O . ASN A 1 302 ? -10.600 2.247 -4.947 1.00 29.09 302 ASN A O 1
ATOM 2489 N N . HIS A 1 303 ? -8.474 1.918 -4.287 1.00 34.31 303 HIS A N 1
ATOM 2490 C CA . HIS A 1 303 ? -8.131 0.948 -5.311 1.00 34.31 303 HIS A CA 1
ATOM 2491 C C . HIS A 1 303 ? -8.850 -0.354 -4.937 1.00 34.31 303 HIS A C 1
ATOM 2493 O O . HIS A 1 303 ? -8.428 -1.079 -4.035 1.00 34.31 303 HIS A O 1
ATOM 2499 N N . PHE A 1 304 ? -10.013 -0.556 -5.552 1.00 34.91 304 PHE A N 1
ATOM 2500 C CA . PHE A 1 304 ? -10.842 -1.740 -5.422 1.00 34.91 304 PHE A CA 1
ATOM 2501 C C . PHE A 1 304 ? -10.675 -2.585 -6.680 1.00 34.91 304 PHE A C 1
ATOM 2503 O O . PHE A 1 304 ? -11.031 -2.171 -7.780 1.00 34.91 304 PHE A O 1
ATOM 2510 N N . GLU A 1 305 ? -10.128 -3.779 -6.480 1.00 30.22 305 GLU A N 1
ATOM 2511 C CA . GLU A 1 305 ? -10.388 -4.930 -7.334 1.00 30.22 305 GLU A CA 1
ATOM 2512 C C . GLU A 1 305 ? -11.902 -5.150 -7.403 1.00 30.22 305 GLU A C 1
ATOM 2514 O O . GLU A 1 305 ? -12.545 -5.391 -6.373 1.00 30.22 305 GLU A O 1
ATOM 2519 N N . ASP A 1 306 ? -12.442 -5.093 -8.614 1.00 27.80 306 ASP A N 1
ATOM 2520 C CA . ASP A 1 306 ? -13.709 -5.721 -8.950 1.00 27.80 306 ASP A CA 1
ATOM 2521 C C . ASP A 1 306 ? -13.382 -7.176 -9.316 1.00 27.80 306 ASP A C 1
ATOM 2523 O O . ASP A 1 306 ? -12.912 -7.469 -10.418 1.00 27.80 306 ASP A O 1
ATOM 2527 N N . PHE A 1 307 ? -13.528 -8.095 -8.357 1.00 32.25 307 PHE A N 1
ATOM 2528 C CA . PHE A 1 307 ? -13.526 -9.520 -8.678 1.00 32.25 307 PHE A CA 1
ATOM 2529 C C . PHE A 1 307 ? -14.854 -9.824 -9.364 1.00 32.25 307 PHE A C 1
ATOM 2531 O O . PHE A 1 307 ? -15.856 -10.103 -8.706 1.00 32.25 307 PHE A O 1
ATOM 2538 N N . SER A 1 308 ? -14.853 -9.762 -10.692 1.00 26.97 308 SER A N 1
ATOM 2539 C CA . SER A 1 308 ? -15.912 -10.378 -11.478 1.00 26.97 308 SER A CA 1
ATOM 2540 C C . SER A 1 308 ? -15.785 -11.898 -11.353 1.00 26.97 308 SER A C 1
ATOM 2542 O O . SER A 1 308 ? -14.748 -12.492 -11.650 1.00 26.97 308 SER A O 1
ATOM 2544 N N . ASP A 1 309 ? -16.855 -12.504 -10.842 1.00 28.16 309 ASP A N 1
ATOM 2545 C CA . ASP A 1 309 ? -17.096 -13.944 -10.784 1.00 28.16 309 ASP A CA 1
ATOM 2546 C C . ASP A 1 309 ? -16.787 -14.610 -12.142 1.00 28.16 309 ASP A C 1
ATOM 2548 O O . ASP A 1 309 ? -17.231 -14.107 -13.180 1.00 28.16 309 ASP A O 1
ATOM 2552 N N . PRO A 1 310 ? -16.111 -15.773 -12.184 1.00 33.81 310 PRO A N 1
ATOM 2553 C CA . PRO A 1 310 ? -15.989 -16.540 -13.409 1.00 33.81 310 PRO A CA 1
ATOM 2554 C C . PRO A 1 310 ? -17.307 -17.283 -13.642 1.00 33.81 310 PRO A C 1
ATOM 2556 O O . PRO A 1 310 ? -17.489 -18.415 -13.188 1.00 33.81 310 PRO A O 1
ATOM 2559 N N . LYS A 1 311 ? -18.241 -16.656 -14.358 1.00 28.00 311 LYS A N 1
ATOM 2560 C CA . LYS A 1 311 ? -19.358 -17.369 -14.981 1.00 28.00 311 LYS A CA 1
ATOM 2561 C C . LYS A 1 311 ? -19.540 -16.950 -16.433 1.00 28.00 311 LYS A C 1
ATOM 2563 O O . LYS A 1 311 ? -19.980 -15.844 -16.710 1.00 28.00 311 LYS A O 1
ATOM 2568 N N . GLU A 1 312 ? -19.229 -17.924 -17.289 1.00 26.78 312 GLU A N 1
ATOM 2569 C CA . GLU A 1 312 ? -19.858 -18.210 -18.584 1.00 26.78 312 GLU A CA 1
ATOM 2570 C C . GLU A 1 312 ? -19.790 -17.098 -19.647 1.00 26.78 312 GLU A C 1
ATOM 2572 O O . GLU A 1 312 ? -20.571 -16.151 -19.636 1.00 26.78 312 GLU A O 1
ATOM 2577 N N . ILE A 1 313 ? -18.896 -17.262 -20.631 1.00 29.17 313 ILE A N 1
ATOM 2578 C CA . ILE A 1 313 ? -19.176 -17.880 -21.950 1.00 29.17 313 ILE A CA 1
ATOM 2579 C C . ILE A 1 313 ? -17.855 -18.345 -22.571 1.00 29.17 313 ILE A C 1
ATOM 2581 O O . ILE A 1 313 ? -16.877 -17.563 -22.530 1.00 29.17 313 ILE A O 1
#

pLDDT: mean 72.76, std 25.76, range [22.41, 98.0]